Protein AF-A0A7C0XAM0-F1 (afdb_monomer_lite)

Radius of gyration: 18.72 Å; chains: 1; bounding box: 62×34×53 Å

InterPro domains:
  IPR004300 Glycoside hydrolase family 57, N-terminal domain [PF03065] (8-116)
  IPR011330 Glycoside hydrolase/deacetylase, beta/alpha-barrel [SSF88713] (5-175)
  IPR027291 Glycoside hydrolase 38, N-terminal domain superfamily [G3DSA:3.20.110.10] (3-188)
  IPR052046 Glycosyl hydrolase family 57 [PTHR36306] (4-93)

pLDDT: mean 94.06, std 6.54, range [61.78, 98.88]

Sequence (192 aa):
MSRTKVLFLWHMHQPLYRVPGFRRGERMKRFRLPWVFLHSIREYYDMLRIVEEVPGVRVCFNVVPALLEQIQDYTGGEDIRDDFLEVIEKDPDSLTDRDRSFMLRNFFALNYETQIKPYLRFRELYERRGKPFDLDSKVNRFSARDFLDLQVLFLLANFSEVEKERDDFISGLVAKGRDFSVEEKSQLLRKA

Secondary structure (DSSP, 8-state):
-PPPP--EEEEE-----EEEEEETTEEEEEESS-HHHHHHTTHHHHHHHHHHTSTT--EEEEE-HHHHHHHHHHHTT-SEEEHHHHHHHS-GGG--HHHHHHHHHHTT-S-IIIIITTSHHHHHHHHHH-SSSSHHHHGGGS-HHHHHHHHHHHHHHTS-HHHHHH-HHHHHHHHH-S---HHHHHHHHHH-

Organism: NCBI:txid2052148

Structure (mmCIF, N/CA/C/O backbone):
data_AF-A0A7C0XAM0-F1
#
_entry.id   AF-A0A7C0XAM0-F1
#
loop_
_atom_site.group_PDB
_atom_site.id
_atom_site.type_symbol
_atom_site.label_atom_id
_atom_site.label_alt_id
_atom_site.label_comp_id
_atom_site.label_asym_id
_atom_site.label_entity_id
_atom_site.label_seq_id
_atom_site.pdbx_PDB_ins_code
_atom_site.Cartn_x
_atom_site.Cartn_y
_atom_site.Cartn_z
_atom_site.occupancy
_atom_site.B_iso_or_equiv
_atom_site.auth_seq_id
_atom_site.auth_comp_id
_atom_site.auth_asym_id
_atom_site.auth_atom_id
_atom_site.pdbx_PDB_model_num
ATOM 1 N N . MET A 1 1 ? -35.114 -1.627 33.583 1.00 63.31 1 MET A N 1
ATOM 2 C CA . MET A 1 1 ? -34.119 -2.562 33.008 1.00 63.31 1 MET A CA 1
ATOM 3 C C . MET A 1 1 ? -32.727 -2.011 33.277 1.00 63.31 1 MET A C 1
ATOM 5 O O . MET A 1 1 ? -32.509 -0.837 32.992 1.00 63.31 1 MET A O 1
ATOM 9 N N . SER A 1 2 ? -31.813 -2.793 33.859 1.00 80.69 2 SER A N 1
ATOM 10 C CA . SER A 1 2 ? -30.404 -2.388 33.956 1.00 80.69 2 SER A CA 1
ATOM 11 C C . SER A 1 2 ? -29.767 -2.459 32.565 1.00 80.69 2 SER A C 1
ATOM 13 O O . SER A 1 2 ? -30.050 -3.368 31.789 1.00 80.69 2 SER A O 1
ATOM 15 N N . ARG A 1 3 ? -28.953 -1.460 32.215 1.00 86.44 3 ARG A N 1
ATOM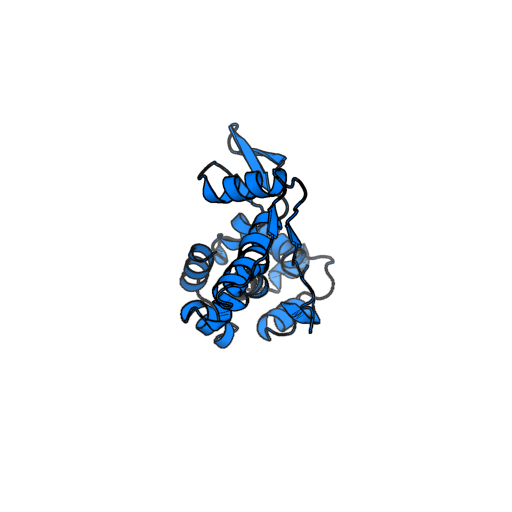 16 C CA . ARG A 1 3 ? -28.221 -1.444 30.943 1.00 86.44 3 ARG A CA 1
ATOM 17 C C . ARG A 1 3 ? -26.879 -2.151 31.123 1.00 86.44 3 ARG A C 1
ATOM 19 O O . ARG A 1 3 ? -26.137 -1.811 32.044 1.00 86.44 3 ARG A O 1
ATOM 26 N N . THR A 1 4 ? -26.555 -3.081 30.229 1.00 91.94 4 THR A N 1
ATOM 27 C CA . THR A 1 4 ? -25.215 -3.675 30.134 1.00 91.94 4 THR A CA 1
ATOM 28 C C . THR A 1 4 ? -24.224 -2.612 29.672 1.00 91.94 4 THR A C 1
ATOM 30 O O . THR A 1 4 ? -24.468 -1.914 28.688 1.00 91.94 4 THR A O 1
ATOM 33 N N . LYS A 1 5 ? -23.106 -2.471 30.387 1.00 91.75 5 LYS A N 1
ATOM 34 C CA . LYS A 1 5 ? -21.999 -1.605 29.972 1.00 91.75 5 LYS A CA 1
ATOM 35 C C . LYS A 1 5 ? -21.051 -2.417 29.094 1.00 91.75 5 LYS A C 1
ATOM 37 O O . LYS A 1 5 ? -20.594 -3.473 29.517 1.00 91.75 5 LYS A O 1
ATOM 42 N N . VAL A 1 6 ? -20.766 -1.912 27.900 1.00 92.50 6 VAL A N 1
ATOM 43 C CA . VAL A 1 6 ? -19.830 -2.514 26.941 1.00 92.50 6 VAL A CA 1
ATOM 44 C C . VAL A 1 6 ? -18.697 -1.521 26.699 1.00 92.50 6 VAL A C 1
ATOM 46 O O . VAL A 1 6 ? -18.950 -0.321 26.587 1.00 92.50 6 VAL A O 1
ATOM 49 N N . LEU A 1 7 ? -17.463 -2.017 26.638 1.00 93.19 7 LEU A N 1
ATOM 50 C CA . LEU A 1 7 ? -16.281 -1.260 26.236 1.00 93.19 7 LEU A CA 1
ATOM 51 C C . LEU A 1 7 ? -15.591 -2.022 25.107 1.00 93.19 7 LEU A C 1
ATOM 53 O O . LEU A 1 7 ? -15.214 -3.178 25.290 1.00 93.19 7 LEU A O 1
ATOM 57 N N . PHE A 1 8 ? -15.391 -1.358 23.974 1.00 94.06 8 PHE A N 1
ATOM 58 C CA . PHE A 1 8 ? -14.489 -1.848 22.939 1.00 94.06 8 PHE A CA 1
ATOM 59 C C . PHE A 1 8 ? -13.079 -1.352 23.251 1.00 94.06 8 PHE A C 1
ATOM 61 O O . PHE A 1 8 ? -12.857 -0.146 23.383 1.00 94.06 8 PHE A O 1
ATOM 68 N N . LEU A 1 9 ? -12.144 -2.290 23.398 1.00 95.69 9 LEU A N 1
ATOM 69 C CA . LEU A 1 9 ? -10.721 -2.006 23.527 1.00 95.69 9 LEU A CA 1
ATOM 70 C C . LEU A 1 9 ? -10.015 -2.521 22.281 1.00 95.69 9 LEU A C 1
ATOM 72 O O . LEU A 1 9 ? -10.045 -3.714 21.980 1.00 95.69 9 LEU A O 1
ATOM 76 N N . TRP A 1 10 ? -9.360 -1.610 21.581 1.00 95.44 10 TRP A N 1
ATOM 77 C CA . TRP A 1 10 ? -8.597 -1.892 20.383 1.00 95.44 10 TRP A CA 1
ATOM 78 C C . TRP A 1 10 ? -7.111 -1.791 20.683 1.00 95.44 10 TRP A C 1
ATOM 80 O O . TRP A 1 10 ? -6.575 -0.714 20.937 1.00 95.44 10 TRP A O 1
ATOM 90 N N . HIS A 1 11 ? -6.454 -2.947 20.696 1.00 95.81 11 HIS A N 1
ATOM 91 C CA . HIS A 1 11 ? -5.022 -3.055 20.920 1.00 95.81 11 HIS A CA 1
ATOM 92 C C . HIS A 1 11 ? -4.286 -3.018 19.577 1.00 95.81 11 HIS A C 1
ATOM 94 O O . HIS A 1 11 ? -4.329 -3.982 18.814 1.00 95.81 11 HIS A O 1
ATOM 100 N N . MET A 1 12 ? -3.624 -1.899 19.291 1.00 96.19 12 MET A N 1
ATOM 101 C CA . MET A 1 12 ? -2.865 -1.673 18.063 1.00 96.19 12 MET A CA 1
ATOM 102 C C . MET A 1 12 ? -1.380 -1.931 18.313 1.00 96.19 12 MET A C 1
ATOM 104 O O . MET A 1 12 ? -0.743 -1.261 19.133 1.00 96.19 12 MET A O 1
ATOM 108 N N . HIS A 1 13 ? -0.830 -2.912 17.600 1.00 95.31 13 HIS A N 1
ATOM 109 C CA . HIS A 1 13 ? 0.550 -3.353 17.751 1.00 95.31 13 HIS A CA 1
ATOM 110 C C . HIS A 1 13 ? 1.162 -3.716 16.397 1.00 95.31 13 HIS A C 1
ATOM 112 O O . HIS A 1 13 ? 0.564 -4.457 15.618 1.00 95.31 13 HIS A O 1
ATOM 118 N N . GLN A 1 14 ? 2.408 -3.289 16.194 1.00 95.56 14 GLN A N 1
ATOM 119 C CA . GLN A 1 14 ? 3.325 -3.855 15.211 1.00 95.56 14 GLN A CA 1
ATOM 120 C C . GLN A 1 14 ? 4.660 -4.173 15.893 1.00 95.56 14 GLN A C 1
ATOM 122 O O . GLN A 1 14 ? 5.098 -3.397 16.749 1.00 95.56 14 GLN A O 1
ATOM 127 N N . PRO A 1 15 ? 5.334 -5.275 15.516 1.00 94.44 15 PRO A N 1
ATOM 128 C CA . PRO A 1 15 ? 6.736 -5.487 15.855 1.00 94.44 15 PRO A CA 1
ATOM 129 C C . PRO A 1 15 ? 7.627 -4.316 15.412 1.00 94.44 15 PRO A C 1
ATOM 131 O O . PRO A 1 15 ? 7.262 -3.518 14.546 1.00 94.44 15 PRO A O 1
ATOM 134 N N . LEU A 1 16 ? 8.834 -4.241 15.973 1.00 92.62 16 LEU A N 1
ATOM 135 C CA . LEU A 1 16 ? 9.852 -3.304 15.505 1.00 92.62 16 LEU A CA 1
ATOM 136 C C . LEU A 1 16 ? 10.434 -3.799 14.168 1.00 92.62 16 LEU A C 1
ATOM 138 O O . LEU A 1 16 ? 11.262 -4.708 14.145 1.00 92.62 16 LEU A O 1
ATOM 142 N N . TYR A 1 17 ? 9.998 -3.202 13.061 1.00 92.38 17 TYR A N 1
ATOM 143 C CA . TYR A 1 17 ? 10.500 -3.466 11.707 1.00 92.38 17 TYR A CA 1
ATOM 144 C C . TYR A 1 17 ? 11.634 -2.529 11.292 1.00 92.38 17 TYR A C 1
ATOM 146 O O . TYR A 1 17 ? 12.401 -2.860 10.382 1.00 92.38 17 TYR A O 1
ATOM 154 N N . ARG A 1 18 ? 11.762 -1.379 11.964 1.00 89.62 18 ARG A N 1
ATOM 155 C CA . ARG A 1 18 ? 12.884 -0.453 11.801 1.00 89.62 18 ARG A CA 1
ATOM 156 C C . ARG A 1 18 ? 14.201 -1.135 12.171 1.00 89.62 18 ARG A C 1
ATOM 158 O O . ARG A 1 18 ? 14.423 -1.496 13.326 1.00 89.62 18 ARG A O 1
ATOM 165 N N . VAL A 1 19 ? 15.115 -1.217 11.209 1.00 90.00 19 VAL A N 1
ATOM 166 C CA . VAL A 1 19 ? 16.495 -1.675 11.409 1.00 90.00 19 VAL A CA 1
ATOM 167 C C . VAL A 1 19 ? 17.501 -0.582 11.033 1.00 90.00 19 VAL A C 1
ATOM 169 O O . VAL A 1 19 ? 17.185 0.297 10.225 1.00 90.00 19 VAL A O 1
ATOM 172 N N . PRO A 1 20 ? 18.733 -0.618 11.576 1.00 84.88 20 PRO A N 1
ATOM 173 C CA . PRO A 1 20 ? 19.804 0.253 11.107 1.00 84.88 20 PRO A CA 1
ATOM 174 C C . PRO A 1 20 ? 20.094 0.026 9.616 1.00 84.88 20 PRO A C 1
ATOM 176 O O . PRO A 1 20 ? 20.195 -1.114 9.154 1.00 84.88 20 PRO A O 1
ATOM 179 N N . GLY A 1 21 ? 20.260 1.112 8.868 1.00 80.50 21 GLY A N 1
ATOM 180 C CA . GLY A 1 21 ? 20.618 1.117 7.454 1.00 80.50 21 GLY A CA 1
ATOM 181 C C . GLY A 1 21 ? 21.707 2.141 7.141 1.00 80.50 21 GLY A C 1
ATOM 182 O O . GLY A 1 21 ? 22.073 2.960 7.985 1.00 80.50 21 GLY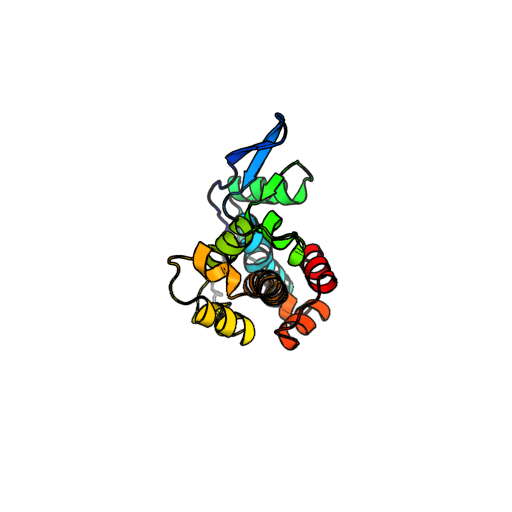 A O 1
ATOM 183 N N . PHE A 1 22 ? 22.223 2.084 5.911 1.00 77.25 22 PHE A N 1
ATOM 184 C CA . PHE A 1 22 ? 23.245 3.003 5.414 1.00 77.25 22 PHE A CA 1
ATOM 185 C C . PHE A 1 22 ? 22.967 3.397 3.956 1.00 77.25 22 PHE A C 1
ATOM 187 O O . PHE A 1 22 ? 22.635 2.536 3.136 1.00 77.25 22 PHE A O 1
ATOM 194 N N . ARG A 1 23 ? 23.165 4.672 3.600 1.00 70.50 23 ARG A N 1
ATOM 195 C CA . ARG A 1 23 ? 23.223 5.158 2.203 1.00 70.50 23 ARG A CA 1
ATOM 196 C C . ARG A 1 23 ? 24.348 6.174 2.104 1.00 70.50 23 ARG A C 1
ATOM 198 O O . ARG A 1 23 ? 24.429 7.068 2.930 1.00 70.50 23 ARG A O 1
ATOM 205 N N . ARG A 1 24 ? 25.212 6.035 1.093 1.00 77.00 24 ARG A N 1
ATOM 206 C CA . ARG A 1 24 ? 26.346 6.954 0.855 1.00 77.00 24 ARG A CA 1
ATOM 207 C C . ARG A 1 24 ? 27.229 7.195 2.100 1.00 77.00 24 ARG A C 1
ATOM 209 O O . ARG A 1 24 ? 27.855 8.236 2.213 1.00 77.00 24 ARG A O 1
ATOM 216 N N . GLY A 1 25 ? 27.305 6.214 3.004 1.00 76.50 25 GLY A N 1
ATOM 217 C CA . GLY A 1 25 ? 28.092 6.292 4.240 1.00 76.50 25 GLY A CA 1
ATOM 218 C C . GLY A 1 25 ? 27.352 6.858 5.457 1.00 76.50 25 GLY A C 1
ATOM 219 O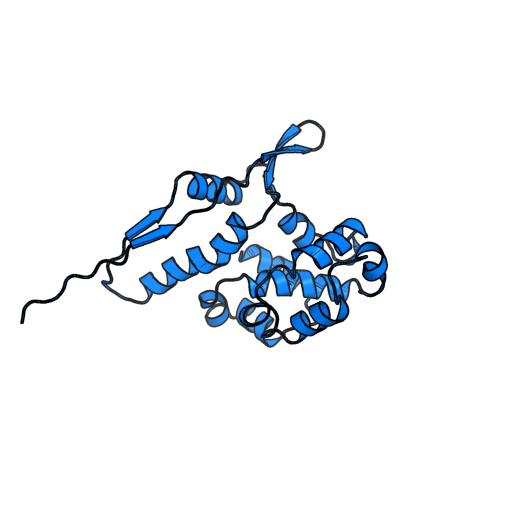 O . GLY A 1 25 ? 27.872 6.760 6.564 1.00 76.50 25 GLY A O 1
ATOM 220 N N . GLU A 1 26 ? 26.132 7.371 5.296 1.00 76.50 26 GLU A N 1
ATOM 221 C CA . GLU A 1 26 ? 25.340 7.950 6.385 1.00 76.50 26 GLU A CA 1
ATOM 222 C C . GLU A 1 26 ? 24.395 6.913 6.998 1.00 76.50 26 GLU A C 1
ATOM 224 O O . GLU A 1 26 ? 23.797 6.095 6.288 1.00 76.50 26 GLU A O 1
ATOM 229 N N . ARG A 1 27 ? 24.288 6.927 8.334 1.00 80.75 27 ARG A N 1
ATOM 230 C CA . ARG A 1 27 ? 23.369 6.065 9.087 1.00 80.75 27 ARG A CA 1
ATOM 231 C C . ARG A 1 27 ? 21.948 6.567 8.901 1.00 80.75 27 ARG A C 1
ATOM 233 O O . ARG A 1 27 ? 21.679 7.746 9.073 1.00 80.75 27 ARG A O 1
ATOM 240 N N . MET A 1 28 ? 21.048 5.637 8.635 1.00 84.31 28 MET A N 1
ATOM 241 C CA . MET A 1 28 ? 19.631 5.908 8.428 1.00 84.31 28 MET A CA 1
ATOM 242 C C . MET A 1 28 ? 18.776 4.787 9.004 1.00 84.31 28 MET A C 1
ATOM 244 O O . MET A 1 28 ? 19.278 3.709 9.342 1.00 84.31 28 MET A O 1
ATOM 248 N N . LYS A 1 29 ? 17.472 5.034 9.097 1.00 87.19 29 LYS A N 1
ATOM 249 C CA . LYS A 1 29 ? 16.481 4.027 9.477 1.00 87.19 29 LYS A CA 1
ATOM 250 C C . LYS A 1 29 ? 15.971 3.332 8.215 1.00 87.19 29 LYS A C 1
ATOM 252 O O . LYS A 1 29 ? 15.670 3.982 7.217 1.00 87.19 29 LYS A O 1
ATOM 257 N N . ARG A 1 30 ? 15.886 2.000 8.243 1.00 90.31 30 ARG A N 1
ATOM 258 C CA . ARG A 1 30 ? 15.377 1.206 7.120 1.00 90.31 30 ARG A CA 1
ATOM 259 C C . ARG A 1 30 ? 14.281 0.252 7.570 1.00 90.31 30 ARG A C 1
ATOM 261 O O . ARG A 1 30 ? 14.484 -0.526 8.498 1.00 90.31 30 ARG A O 1
ATOM 268 N N . PHE A 1 31 ? 13.167 0.264 6.859 1.00 92.75 31 PHE A N 1
ATOM 269 C CA . PHE A 1 31 ? 12.080 -0.694 6.956 1.00 92.75 31 PHE A CA 1
ATOM 270 C C . PHE A 1 31 ? 12.220 -1.705 5.821 1.00 92.75 31 PHE A C 1
ATOM 272 O O . PHE A 1 31 ? 12.256 -1.363 4.640 1.00 92.75 31 PHE A O 1
ATOM 279 N N . ARG A 1 32 ? 12.361 -2.980 6.191 1.00 88.94 32 ARG A N 1
ATOM 280 C CA . ARG A 1 32 ? 12.409 -4.090 5.221 1.00 88.94 32 ARG A CA 1
ATOM 281 C C . ARG A 1 32 ? 11.029 -4.658 4.908 1.00 88.94 32 ARG A C 1
ATOM 283 O O . ARG A 1 32 ? 10.883 -5.420 3.958 1.00 88.94 32 ARG A O 1
ATOM 290 N N . LEU A 1 33 ? 10.057 -4.343 5.756 1.00 92.94 33 LEU A N 1
ATOM 291 C CA . LEU A 1 33 ? 8.679 -4.782 5.660 1.00 92.94 33 LEU A CA 1
ATOM 292 C C . LEU A 1 33 ? 7.779 -3.558 5.841 1.00 92.94 33 LEU A C 1
ATOM 294 O O . LEU A 1 33 ? 8.046 -2.770 6.751 1.00 92.94 33 LEU A O 1
ATOM 298 N N . PRO A 1 34 ? 6.711 -3.425 5.043 1.00 94.19 34 PRO A N 1
ATOM 299 C CA . PRO A 1 34 ? 5.942 -2.193 4.950 1.00 94.19 34 PRO A CA 1
ATOM 300 C C . PRO A 1 34 ? 4.777 -2.178 5.938 1.00 94.19 34 PRO A C 1
ATOM 302 O O . PRO A 1 34 ? 3.844 -1.404 5.785 1.00 94.19 34 PRO A O 1
ATOM 305 N N . TRP A 1 35 ? 4.753 -3.091 6.912 1.00 95.44 35 TRP A N 1
ATOM 306 C CA . TRP A 1 35 ? 3.542 -3.386 7.676 1.00 95.44 35 TRP A CA 1
ATOM 307 C C . TRP A 1 35 ? 3.084 -2.210 8.530 1.00 95.44 35 TRP A C 1
ATOM 309 O O . TRP A 1 35 ? 1.886 -1.988 8.646 1.00 95.44 35 TRP A O 1
ATOM 319 N N . VAL A 1 36 ? 4.013 -1.416 9.069 1.00 95.31 36 VAL A N 1
ATOM 320 C CA . VAL A 1 36 ? 3.643 -0.176 9.765 1.00 95.31 36 VAL A CA 1
ATOM 321 C C . VAL A 1 36 ? 2.948 0.777 8.799 1.00 95.31 36 VAL A C 1
ATOM 323 O O . VAL A 1 36 ? 1.853 1.226 9.113 1.00 95.31 36 VAL A O 1
ATOM 326 N N . PHE A 1 37 ? 3.527 1.030 7.623 1.00 95.44 37 PHE A N 1
ATOM 327 C CA . PHE A 1 37 ? 2.907 1.859 6.592 1.00 95.44 37 PHE A CA 1
ATOM 328 C C . PHE A 1 37 ? 1.535 1.313 6.155 1.00 95.44 37 PHE A C 1
ATOM 330 O O . PHE A 1 37 ? 0.530 1.995 6.330 1.00 95.44 37 PHE A O 1
ATOM 337 N N . LEU A 1 38 ? 1.459 0.065 5.678 1.00 95.94 38 LEU A N 1
ATOM 338 C CA . LEU A 1 38 ? 0.224 -0.505 5.121 1.00 95.94 38 LEU A CA 1
ATOM 339 C C . LEU A 1 38 ? -0.917 -0.563 6.139 1.00 95.94 38 LEU A C 1
ATOM 341 O O . LEU A 1 38 ? -2.043 -0.210 5.808 1.00 95.94 38 LEU A O 1
ATOM 345 N N . HIS A 1 39 ? -0.638 -0.959 7.383 1.00 95.94 39 HIS A N 1
ATOM 346 C CA . HIS A 1 39 ? -1.675 -0.980 8.415 1.00 95.94 39 HIS A CA 1
ATOM 347 C C . HIS A 1 39 ? -2.080 0.424 8.878 1.00 95.94 39 HIS A C 1
ATOM 349 O O . HIS A 1 39 ? -3.212 0.620 9.322 1.00 95.94 39 HIS A O 1
ATOM 355 N N . SER A 1 40 ? -1.186 1.412 8.756 1.00 95.75 40 SER A N 1
ATOM 356 C CA . SER A 1 40 ? -1.497 2.802 9.106 1.00 95.75 40 SER A CA 1
ATOM 357 C C . SER A 1 40 ? -2.423 3.461 8.098 1.00 95.75 40 SER A C 1
ATOM 359 O O . SER A 1 40 ? -3.297 4.202 8.522 1.00 95.75 40 SER A O 1
ATOM 361 N N . ILE A 1 41 ? -2.293 3.148 6.806 1.00 95.50 41 ILE A N 1
ATOM 362 C CA . ILE A 1 41 ? -3.158 3.690 5.740 1.00 95.50 41 ILE A CA 1
ATOM 363 C C . ILE A 1 41 ? -4.454 2.891 5.539 1.00 95.50 41 ILE A C 1
ATOM 365 O O . ILE A 1 41 ? -5.236 3.181 4.631 1.00 95.50 41 ILE A O 1
ATOM 369 N N . ARG A 1 42 ? -4.667 1.857 6.361 1.00 95.12 42 ARG A N 1
ATOM 370 C CA . ARG A 1 42 ? -5.826 0.967 6.298 1.00 95.12 42 ARG A CA 1
ATOM 371 C C . ARG A 1 42 ? -6.453 0.755 7.656 1.00 95.12 42 ARG A C 1
ATOM 373 O O . ARG A 1 42 ? -7.237 1.590 8.071 1.00 95.12 42 ARG A O 1
ATOM 380 N N . GLU A 1 43 ? -6.140 -0.332 8.361 1.00 94.12 43 GLU A N 1
ATOM 381 C CA . GLU A 1 43 ? -6.943 -0.754 9.507 1.00 94.12 43 GLU A CA 1
ATOM 382 C C . GLU A 1 43 ? -6.869 0.252 10.657 1.00 94.12 43 GLU A C 1
ATOM 384 O O . GLU A 1 43 ? -7.892 0.560 11.264 1.00 94.12 43 GLU A O 1
ATOM 389 N N . TYR A 1 44 ? -5.690 0.811 10.944 1.00 95.25 44 TYR A N 1
ATOM 390 C CA . TYR A 1 44 ? -5.574 1.824 11.995 1.00 95.25 44 TYR A CA 1
ATOM 391 C C . TYR A 1 44 ? -6.320 3.108 11.634 1.00 95.25 44 TYR A C 1
ATOM 393 O O . TYR A 1 44 ? -6.943 3.707 12.510 1.00 95.25 44 TYR A O 1
ATOM 401 N N . TYR A 1 45 ? -6.308 3.487 10.356 1.00 94.56 45 TYR A N 1
ATOM 402 C CA . TYR A 1 45 ? -7.058 4.631 9.853 1.00 94.56 45 TYR A CA 1
ATOM 403 C C . TYR A 1 45 ? -8.571 4.382 9.901 1.00 94.56 45 TYR A C 1
ATOM 405 O O . TYR A 1 45 ? -9.304 5.139 10.535 1.00 94.56 45 TYR A O 1
ATOM 413 N N . ASP A 1 46 ? -9.035 3.278 9.314 1.00 95.12 46 ASP A N 1
ATOM 414 C CA . ASP A 1 46 ? -10.446 2.888 9.230 1.00 95.12 46 ASP A CA 1
ATOM 415 C C . ASP A 1 46 ? -11.096 2.834 10.613 1.00 95.12 46 ASP A C 1
ATOM 417 O O . ASP A 1 46 ? -12.196 3.347 10.809 1.00 95.12 46 ASP A O 1
ATOM 421 N N . MET A 1 47 ? -10.401 2.276 11.608 1.00 94.44 47 MET A N 1
ATOM 422 C CA . MET A 1 47 ? -10.912 2.205 12.979 1.00 94.44 47 MET A CA 1
ATOM 423 C C . MET A 1 47 ? -11.194 3.590 13.574 1.00 94.44 47 MET A C 1
ATOM 425 O O . MET A 1 47 ? -12.175 3.749 14.300 1.00 94.44 47 MET A O 1
ATOM 429 N N . LEU A 1 48 ? -10.370 4.596 13.269 1.00 92.62 48 LEU A N 1
ATOM 430 C CA . LEU A 1 48 ? -10.601 5.974 13.711 1.00 92.62 48 LEU A CA 1
ATOM 431 C C . LEU A 1 48 ? -11.799 6.587 12.979 1.00 92.62 48 LEU A C 1
ATOM 433 O O . LEU A 1 48 ? -12.683 7.147 13.626 1.00 92.62 48 LEU A O 1
ATOM 437 N N . ARG A 1 49 ? -11.875 6.408 11.655 1.00 92.69 49 ARG A N 1
ATOM 438 C CA . ARG A 1 49 ? -12.961 6.957 10.829 1.00 92.69 49 ARG A CA 1
ATOM 439 C C . ARG A 1 49 ? -14.328 6.388 11.206 1.00 92.69 49 ARG A C 1
ATOM 441 O O . ARG A 1 49 ? -15.279 7.146 11.360 1.00 92.69 49 ARG A O 1
ATOM 448 N N . ILE A 1 50 ? -14.408 5.081 11.455 1.00 91.56 50 ILE A N 1
ATOM 449 C CA . ILE A 1 50 ? -15.647 4.409 11.879 1.00 91.56 50 ILE A CA 1
ATOM 450 C C . ILE A 1 50 ? -16.149 4.963 13.220 1.00 91.56 50 ILE A C 1
ATOM 452 O O . ILE A 1 50 ? -17.352 5.105 13.425 1.00 91.56 50 ILE A O 1
ATOM 456 N N . VAL A 1 51 ? -15.252 5.293 14.155 1.00 93.81 51 VAL A N 1
ATOM 457 C CA . VAL A 1 51 ? -15.649 5.874 15.450 1.00 93.81 51 VAL A CA 1
ATOM 458 C C . VAL A 1 51 ? -16.263 7.260 15.277 1.00 93.81 51 VAL A C 1
ATOM 460 O O . VAL A 1 51 ? -17.238 7.576 15.959 1.00 93.81 51 VAL A O 1
ATOM 463 N N . GLU A 1 52 ? -15.734 8.071 14.361 1.00 92.56 52 GLU A N 1
ATOM 464 C CA . GLU A 1 52 ? -16.262 9.411 14.072 1.00 92.5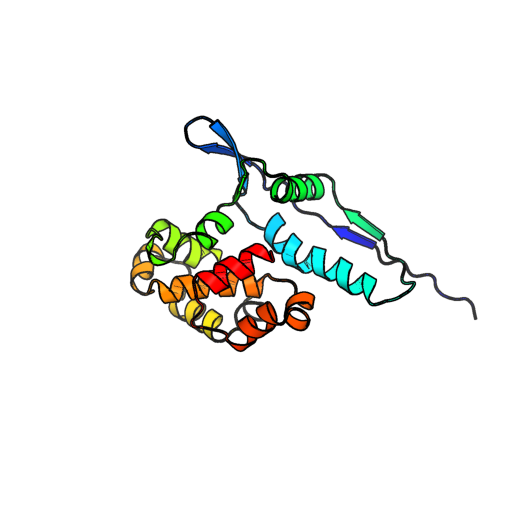6 52 GLU A CA 1
ATOM 465 C C . GLU A 1 52 ? -17.694 9.375 13.511 1.00 92.56 52 GLU A C 1
ATOM 467 O O . GLU A 1 52 ? -18.455 10.325 13.693 1.00 92.56 52 GLU A O 1
ATOM 472 N N . GLU A 1 53 ? -18.100 8.263 12.898 1.00 91.25 53 GLU A N 1
ATOM 473 C CA . GLU A 1 53 ? -19.441 8.066 12.332 1.00 91.25 53 GLU A CA 1
ATOM 474 C C . GLU A 1 53 ? -20.507 7.682 13.357 1.00 91.25 53 GLU A C 1
ATOM 476 O O . GLU A 1 53 ? -21.698 7.685 13.037 1.00 91.25 53 GLU A O 1
ATOM 481 N N . VAL A 1 54 ? -20.110 7.348 14.588 1.00 92.00 54 VAL A N 1
ATOM 482 C CA . VAL A 1 54 ? -21.033 6.891 15.632 1.00 92.00 54 VAL A CA 1
ATOM 483 C C . VAL A 1 54 ? -21.017 7.870 16.811 1.00 92.00 54 VAL A C 1
ATOM 485 O O . VAL A 1 54 ? -20.322 7.647 17.808 1.00 92.00 54 VAL A O 1
ATOM 488 N N . PRO A 1 55 ? -21.810 8.960 16.755 1.00 92.62 55 PRO A N 1
ATOM 489 C CA . PRO A 1 55 ? -21.842 9.968 17.804 1.00 92.62 55 PRO A CA 1
ATOM 490 C C . PRO A 1 55 ? -22.087 9.378 19.197 1.00 92.62 55 PRO A C 1
ATOM 492 O O . PRO A 1 55 ? -23.050 8.649 19.437 1.00 92.62 55 PRO A O 1
ATOM 495 N N . GLY A 1 56 ? -21.217 9.728 20.144 1.00 90.38 56 GLY A N 1
ATOM 496 C CA . GLY A 1 56 ? -21.341 9.318 21.545 1.00 90.38 56 GLY A CA 1
ATOM 497 C C . GLY A 1 56 ? -20.862 7.897 21.857 1.00 90.38 56 GLY A C 1
ATOM 498 O O . GLY A 1 56 ? -20.938 7.490 23.025 1.00 90.38 56 GLY A O 1
ATOM 499 N N . VAL A 1 57 ? -20.342 7.148 20.874 1.00 93.19 57 VAL A N 1
ATOM 500 C CA . VAL A 1 57 ? -19.649 5.883 21.146 1.00 93.19 57 VAL A CA 1
ATOM 501 C C . VAL A 1 57 ? -18.402 6.140 21.995 1.00 93.19 57 VAL A C 1
ATOM 503 O O . VAL A 1 57 ? -17.722 7.156 21.860 1.00 93.19 57 VAL A O 1
ATOM 506 N N . ARG A 1 58 ? -18.103 5.216 22.911 1.00 93.00 58 ARG A N 1
ATOM 507 C CA . ARG A 1 58 ? -16.888 5.252 23.730 1.00 93.00 58 ARG A CA 1
ATOM 508 C C . ARG A 1 58 ? -16.075 3.996 23.477 1.00 93.00 58 ARG A C 1
ATOM 510 O O . ARG A 1 58 ? -16.542 2.892 23.754 1.00 93.00 58 ARG A O 1
ATOM 517 N N . VAL A 1 59 ? -14.862 4.188 22.980 1.00 95.50 59 VAL A N 1
ATOM 518 C CA . VAL A 1 59 ? -13.886 3.127 22.722 1.00 95.50 59 VAL A CA 1
ATOM 519 C C . VAL A 1 59 ? -12.547 3.496 23.355 1.00 95.50 59 VAL A C 1
ATOM 521 O O . VAL A 1 59 ? -12.291 4.665 23.646 1.00 95.50 59 VAL A O 1
ATOM 524 N N . CYS A 1 60 ? -11.697 2.502 23.587 1.00 96.62 60 CYS A N 1
ATOM 525 C CA . CYS A 1 60 ? -10.329 2.701 24.047 1.00 96.62 60 CYS A CA 1
ATOM 526 C C . CYS A 1 60 ? -9.359 2.194 22.980 1.00 96.62 60 CYS A C 1
ATOM 528 O O . CYS A 1 60 ? -9.382 1.014 22.636 1.00 96.62 60 CYS A O 1
ATOM 530 N N . PHE A 1 61 ? -8.494 3.078 22.490 1.00 96.50 61 PHE A N 1
ATOM 531 C CA . PHE A 1 61 ? -7.359 2.705 21.658 1.00 96.50 61 PHE A CA 1
ATOM 532 C C . PHE A 1 61 ? -6.125 2.565 22.542 1.00 96.50 61 PHE A C 1
ATOM 534 O O . PHE A 1 61 ? -5.681 3.530 23.162 1.00 96.50 61 PHE A O 1
ATOM 541 N N . ASN A 1 62 ? -5.560 1.365 22.586 1.00 96.25 62 ASN A N 1
ATOM 542 C CA . ASN A 1 62 ? -4.248 1.134 23.162 1.00 96.25 62 ASN A CA 1
ATOM 543 C C . ASN A 1 62 ? -3.234 1.009 22.024 1.00 96.25 62 ASN A C 1
ATOM 545 O O . ASN A 1 62 ? -3.167 -0.038 21.378 1.00 96.25 62 ASN A O 1
ATOM 549 N N . VAL A 1 63 ? -2.412 2.037 21.827 1.00 96.94 63 VAL A N 1
ATOM 550 C CA . VAL A 1 63 ? -1.334 2.042 20.830 1.00 96.94 63 VAL A CA 1
ATOM 551 C C . VAL A 1 63 ? -0.016 1.706 21.520 1.00 96.94 63 VAL A C 1
ATOM 553 O O . VAL A 1 63 ? 0.398 2.392 22.453 1.00 96.94 63 VAL A O 1
ATOM 556 N N . VAL A 1 64 ? 0.643 0.631 21.090 1.00 96.75 64 VAL A N 1
ATOM 557 C CA . VAL A 1 64 ? 1.932 0.224 21.667 1.00 96.75 64 VAL A CA 1
ATOM 558 C C . VAL A 1 64 ? 3.026 1.241 21.293 1.00 96.75 64 VAL A C 1
ATOM 560 O O . VAL A 1 64 ? 3.089 1.632 20.128 1.00 96.75 64 VAL A O 1
ATOM 563 N N . PRO A 1 65 ? 3.931 1.639 22.216 1.00 96.12 65 PRO A N 1
ATOM 564 C CA . PRO A 1 65 ? 4.949 2.661 21.941 1.00 96.12 65 PRO A CA 1
ATOM 565 C C . PRO A 1 65 ? 5.803 2.392 20.697 1.00 96.12 65 PRO A C 1
ATOM 567 O O . PRO A 1 65 ? 6.010 3.289 19.890 1.00 96.12 65 PRO A O 1
ATOM 570 N N . ALA A 1 66 ? 6.217 1.138 20.481 1.00 94.81 66 ALA A N 1
ATOM 571 C CA . ALA A 1 66 ? 6.995 0.757 19.302 1.00 94.81 66 ALA A CA 1
ATOM 572 C C . ALA A 1 66 ? 6.241 0.972 17.976 1.00 94.81 66 ALA A C 1
ATOM 574 O O . ALA A 1 66 ? 6.868 1.245 16.956 1.00 94.81 66 ALA A O 1
ATOM 575 N N . LEU A 1 67 ? 4.909 0.854 17.963 1.00 95.94 67 LEU A N 1
ATOM 576 C CA . LEU A 1 67 ? 4.105 1.207 16.792 1.00 95.94 67 LEU A CA 1
ATOM 577 C C . LEU A 1 67 ? 4.084 2.727 16.607 1.00 95.94 67 LEU A C 1
ATOM 579 O O . LEU A 1 67 ? 4.356 3.202 15.509 1.00 95.94 67 LEU A O 1
ATOM 583 N N . LEU A 1 68 ? 3.816 3.479 17.678 1.00 94.12 68 LEU A N 1
ATOM 584 C CA . LEU A 1 68 ? 3.744 4.940 17.622 1.00 94.12 68 LEU A CA 1
ATOM 585 C C . LEU A 1 68 ? 5.052 5.563 17.114 1.00 94.12 68 LEU A C 1
ATOM 587 O O . LEU A 1 68 ? 5.008 6.401 16.221 1.00 94.12 68 LEU A O 1
ATOM 591 N N . GLU A 1 69 ? 6.204 5.113 17.617 1.00 93.00 69 GLU A N 1
ATOM 592 C CA . GLU A 1 69 ? 7.514 5.580 17.143 1.00 93.00 69 GLU A CA 1
ATOM 593 C C . GLU A 1 69 ? 7.730 5.305 15.651 1.00 93.00 69 GLU A C 1
ATOM 595 O O . GLU A 1 69 ? 8.277 6.141 14.941 1.00 93.00 69 GLU A O 1
ATOM 600 N N . GLN A 1 70 ? 7.309 4.135 15.161 1.00 93.50 70 GLN A N 1
ATOM 601 C CA . GLN A 1 70 ? 7.482 3.785 13.752 1.00 93.50 70 GLN A CA 1
ATOM 602 C C . GLN A 1 70 ? 6.514 4.550 12.846 1.00 93.50 70 GLN A C 1
ATOM 604 O O . GLN A 1 70 ? 6.881 4.872 11.726 1.00 93.50 70 GLN A O 1
ATOM 609 N N . ILE A 1 71 ? 5.304 4.883 13.306 1.00 93.31 71 ILE A N 1
ATOM 610 C CA . ILE A 1 71 ? 4.413 5.802 12.577 1.00 93.31 71 ILE A CA 1
ATOM 611 C C . ILE A 1 71 ? 5.044 7.197 12.527 1.00 93.31 71 ILE A C 1
ATOM 613 O O . ILE A 1 71 ? 5.089 7.820 11.468 1.00 93.31 71 ILE A O 1
ATOM 617 N N . GLN A 1 72 ? 5.575 7.667 13.660 1.00 91.81 72 GLN A N 1
ATOM 618 C CA . GLN A 1 72 ? 6.264 8.952 13.739 1.00 91.81 72 GLN A CA 1
ATOM 619 C C . GLN A 1 72 ? 7.451 9.018 12.787 1.00 91.81 72 GLN A C 1
ATOM 621 O O . GLN A 1 72 ? 7.613 10.049 12.144 1.00 91.81 72 GLN A O 1
ATOM 626 N N . ASP A 1 73 ? 8.206 7.925 12.638 1.00 91.12 73 ASP A N 1
ATOM 627 C CA . ASP A 1 73 ? 9.249 7.815 11.622 1.00 91.12 73 ASP A CA 1
ATOM 628 C C . ASP A 1 73 ? 8.678 8.199 10.238 1.00 91.12 73 ASP A C 1
ATOM 630 O O . ASP A 1 73 ? 9.131 9.183 9.657 1.00 91.12 73 ASP A O 1
ATOM 634 N N . TYR A 1 74 ? 7.638 7.519 9.733 1.00 89.94 74 TYR A N 1
ATOM 635 C CA . TYR A 1 74 ? 7.073 7.822 8.403 1.00 89.94 74 TYR A CA 1
ATOM 636 C C . TYR A 1 74 ? 6.570 9.272 8.251 1.00 89.94 74 TYR A C 1
ATOM 638 O O . TYR A 1 74 ? 6.603 9.809 7.148 1.00 89.94 74 TYR A O 1
ATOM 646 N N . THR A 1 75 ? 6.130 9.923 9.334 1.00 87.44 75 THR A N 1
ATOM 647 C CA . THR A 1 75 ? 5.607 11.307 9.292 1.00 87.44 75 THR A CA 1
ATOM 648 C C . THR A 1 75 ? 6.653 12.396 9.557 1.00 87.44 75 THR A C 1
ATOM 650 O O . THR A 1 75 ? 6.449 13.553 9.195 1.00 87.44 75 THR A O 1
ATOM 653 N N . GLY A 1 76 ? 7.757 12.055 10.224 1.00 76.94 76 GLY A N 1
ATOM 654 C CA . GLY A 1 76 ? 8.680 13.010 10.843 1.00 76.94 76 GLY A CA 1
ATOM 655 C C . GLY A 1 76 ? 9.733 13.595 9.904 1.00 76.94 76 GLY A C 1
ATOM 656 O O . GLY A 1 76 ? 10.521 14.433 10.334 1.00 76.94 76 GLY A O 1
ATOM 657 N N . GLY A 1 77 ? 9.771 13.161 8.640 1.00 61.78 77 GLY A N 1
ATOM 658 C CA . GLY A 1 77 ? 10.730 13.651 7.647 1.00 61.78 77 GLY A CA 1
ATOM 659 C C . GLY A 1 77 ? 12.185 13.255 7.920 1.00 61.78 77 GLY A C 1
ATOM 660 O O . GLY A 1 77 ? 13.092 13.858 7.351 1.00 61.78 77 GLY A O 1
ATOM 661 N N . GLU A 1 78 ? 12.433 12.268 8.788 1.00 63.56 78 GLU A N 1
ATOM 662 C CA . GLU A 1 78 ? 13.765 11.671 8.899 1.00 63.56 78 GLU A CA 1
ATOM 663 C C . GLU A 1 78 ? 14.114 10.910 7.607 1.00 63.56 78 GLU A C 1
ATOM 665 O O . GLU A 1 78 ? 13.220 10.441 6.902 1.00 63.56 78 GLU A O 1
ATOM 670 N N . ASP A 1 79 ? 15.412 10.744 7.313 1.00 71.88 79 ASP A N 1
ATOM 671 C CA . ASP A 1 79 ? 15.906 9.921 6.199 1.00 71.88 79 ASP A CA 1
ATOM 672 C C . ASP A 1 79 ? 15.562 8.441 6.428 1.00 71.88 79 ASP A C 1
ATOM 674 O O . ASP A 1 79 ? 16.383 7.622 6.857 1.00 71.88 79 ASP A O 1
ATOM 678 N N . ILE A 1 80 ? 14.309 8.096 6.169 1.00 80.25 80 ILE A N 1
ATOM 679 C CA . ILE A 1 80 ? 13.766 6.757 6.302 1.00 80.25 80 ILE A CA 1
ATOM 680 C C . ILE A 1 80 ? 13.621 6.151 4.927 1.00 80.25 80 ILE A C 1
ATOM 682 O O . ILE A 1 80 ? 13.294 6.792 3.932 1.00 80.25 80 ILE A O 1
ATOM 686 N N . ARG A 1 81 ? 13.904 4.860 4.890 1.00 86.31 81 ARG A N 1
ATOM 687 C CA . ARG A 1 81 ? 13.857 4.047 3.692 1.00 86.31 81 ARG A CA 1
ATOM 688 C C . ARG A 1 81 ? 12.931 2.887 3.921 1.00 86.31 81 ARG A C 1
ATOM 690 O O . ARG A 1 81 ? 13.189 2.098 4.824 1.00 86.31 81 ARG A O 1
ATOM 697 N N . ASP A 1 82 ? 11.927 2.738 3.081 1.00 93.44 82 ASP A N 1
ATOM 698 C CA . ASP A 1 82 ? 11.103 1.541 3.050 1.00 93.44 82 ASP A CA 1
ATOM 699 C C . ASP A 1 82 ? 11.305 0.830 1.713 1.00 93.44 82 ASP A C 1
ATOM 701 O O . ASP A 1 82 ? 11.113 1.416 0.649 1.00 93.44 82 ASP A O 1
ATOM 705 N N . ASP A 1 83 ? 11.727 -0.434 1.772 1.00 93.94 83 ASP A N 1
ATOM 706 C CA . ASP A 1 83 ? 12.064 -1.215 0.578 1.00 93.94 83 ASP A CA 1
ATOM 707 C C . ASP A 1 83 ? 10.871 -1.386 -0.380 1.00 93.94 83 ASP A C 1
ATOM 709 O O . ASP A 1 83 ? 11.074 -1.534 -1.585 1.00 93.94 83 ASP A O 1
ATOM 713 N N . PHE A 1 84 ? 9.634 -1.363 0.125 1.00 96.88 84 PHE A N 1
ATOM 714 C CA . PHE A 1 84 ? 8.440 -1.409 -0.711 1.00 96.88 84 PHE A CA 1
ATOM 715 C C . PHE A 1 84 ? 8.133 -0.032 -1.280 1.00 96.88 84 PHE A C 1
ATOM 717 O O . PHE A 1 84 ? 7.946 0.063 -2.491 1.00 96.88 84 PHE A O 1
ATOM 724 N N . LEU A 1 85 ? 8.123 1.023 -0.455 1.00 95.19 85 LEU A N 1
ATOM 725 C CA . LEU A 1 85 ? 7.831 2.379 -0.938 1.00 95.19 85 LEU A CA 1
ATOM 726 C C . LEU A 1 85 ? 8.813 2.821 -2.021 1.00 95.19 85 LEU A C 1
ATOM 728 O O . LEU A 1 85 ? 8.378 3.318 -3.052 1.00 95.19 85 LEU A O 1
ATOM 732 N N . GLU A 1 86 ? 10.108 2.527 -1.871 1.00 94.69 86 GLU A N 1
ATOM 733 C CA . GLU A 1 86 ? 11.104 2.822 -2.908 1.00 94.69 86 GLU A CA 1
ATOM 734 C C . GLU A 1 86 ? 10.734 2.224 -4.266 1.00 94.69 86 GLU A C 1
ATOM 736 O O . GLU A 1 86 ? 10.910 2.850 -5.312 1.00 94.69 86 GLU A O 1
ATOM 741 N N . VAL A 1 87 ? 10.257 0.981 -4.262 1.00 97.31 87 VAL A N 1
ATOM 742 C CA . VAL A 1 87 ? 9.897 0.271 -5.487 1.00 97.31 87 VAL A CA 1
ATOM 743 C C . VAL A 1 87 ? 8.538 0.734 -6.007 1.00 97.31 87 VAL A C 1
ATOM 745 O O . VAL A 1 87 ? 8.347 0.764 -7.219 1.00 97.31 87 VAL A O 1
ATOM 748 N N . ILE A 1 88 ? 7.611 1.130 -5.134 1.00 96.94 88 ILE A N 1
ATOM 749 C CA . ILE A 1 88 ? 6.318 1.714 -5.515 1.00 96.94 88 ILE A CA 1
ATOM 750 C C . ILE A 1 88 ? 6.520 3.094 -6.161 1.00 96.94 88 ILE A C 1
ATOM 752 O O . ILE A 1 88 ? 5.897 3.394 -7.178 1.00 96.94 88 ILE A O 1
ATOM 756 N N . GLU A 1 89 ? 7.418 3.923 -5.634 1.00 96.06 89 GLU A N 1
ATOM 757 C CA . GLU A 1 89 ? 7.673 5.282 -6.121 1.00 96.06 89 GLU A CA 1
ATOM 758 C C . GLU A 1 89 ? 8.361 5.308 -7.490 1.00 96.06 89 GLU A C 1
ATOM 760 O O . GLU A 1 89 ? 7.980 6.107 -8.349 1.00 96.06 89 GLU A O 1
ATOM 765 N N . LYS A 1 90 ? 9.321 4.404 -7.732 1.00 97.56 90 LYS A N 1
ATOM 766 C CA . LYS A 1 90 ? 10.096 4.337 -8.985 1.00 97.56 90 LYS A CA 1
ATOM 767 C C . LYS A 1 90 ? 9.225 4.377 -10.237 1.00 97.56 90 LYS A C 1
ATOM 769 O O . LYS A 1 90 ? 8.192 3.707 -10.318 1.00 97.56 90 LYS A O 1
ATOM 774 N N . ASP A 1 91 ? 9.695 5.113 -11.240 1.00 97.19 91 ASP A N 1
ATOM 775 C CA . ASP A 1 91 ? 9.132 5.067 -12.587 1.00 97.19 91 ASP A CA 1
ATOM 776 C C . ASP A 1 91 ? 9.181 3.613 -13.103 1.00 97.19 91 ASP A C 1
ATOM 778 O O . ASP A 1 91 ? 10.254 2.996 -13.022 1.00 97.19 91 ASP A O 1
ATOM 782 N N . PRO A 1 92 ? 8.061 3.043 -13.593 1.00 94.88 92 PRO A N 1
ATOM 783 C CA . PRO A 1 92 ? 8.019 1.679 -14.118 1.00 94.88 92 PRO A CA 1
ATOM 784 C C . PRO A 1 92 ? 9.069 1.387 -15.207 1.00 94.88 92 PRO A C 1
ATOM 786 O O . PRO A 1 92 ? 9.561 0.256 -15.284 1.00 94.88 92 PRO A O 1
ATOM 789 N N . ASP A 1 93 ? 9.460 2.385 -16.004 1.00 96.19 93 ASP A N 1
ATOM 790 C CA . ASP A 1 93 ? 10.496 2.247 -17.035 1.00 96.19 93 ASP A CA 1
ATOM 791 C C . ASP A 1 93 ? 11.918 2.230 -16.451 1.00 96.19 93 ASP A C 1
ATOM 793 O O . ASP A 1 93 ? 12.838 1.678 -17.054 1.00 96.19 93 ASP A O 1
ATOM 797 N N . SER A 1 94 ? 12.101 2.761 -15.239 1.00 97.31 94 SER A N 1
ATOM 798 C CA . SER A 1 94 ? 13.382 2.757 -14.517 1.00 97.31 94 SER A CA 1
ATOM 799 C C . SER A 1 94 ? 13.592 1.532 -13.615 1.00 97.31 94 SER A C 1
ATOM 801 O O . SER A 1 94 ? 14.666 1.373 -13.026 1.00 97.31 94 SER A O 1
ATOM 803 N N . LEU A 1 95 ? 12.577 0.667 -13.476 1.00 98.00 95 LEU A N 1
ATOM 804 C CA . LEU A 1 95 ? 12.653 -0.525 -12.633 1.00 98.00 95 LEU A CA 1
ATOM 805 C C . LEU A 1 95 ? 13.716 -1.494 -13.155 1.00 98.00 95 LEU A C 1
ATOM 807 O O . LEU A 1 95 ? 13.634 -1.987 -14.281 1.00 98.00 95 LEU A O 1
ATOM 811 N N . THR A 1 96 ? 14.671 -1.834 -12.293 1.00 97.94 96 THR A N 1
ATOM 812 C CA . THR A 1 96 ? 15.647 -2.891 -12.580 1.00 97.94 96 THR A CA 1
ATOM 813 C C . THR A 1 96 ? 14.988 -4.269 -12.510 1.00 97.94 96 THR A C 1
ATOM 815 O O . THR A 1 96 ? 13.962 -4.441 -11.849 1.00 97.94 96 THR A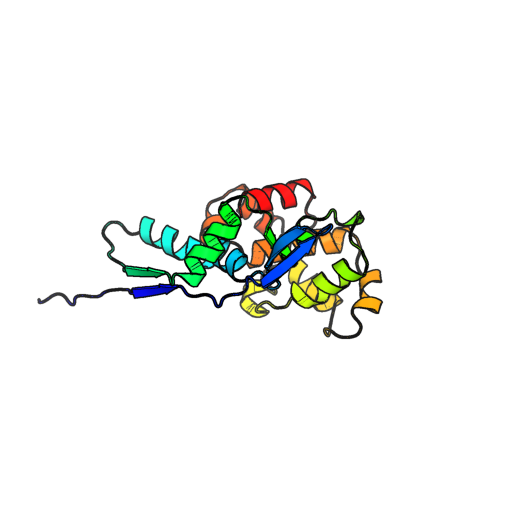 O 1
ATOM 818 N N . ASP A 1 97 ? 15.609 -5.294 -13.096 1.00 97.38 97 ASP A N 1
ATOM 819 C CA . ASP A 1 97 ? 15.120 -6.677 -12.967 1.00 97.38 97 ASP A CA 1
ATOM 820 C C . ASP A 1 97 ? 15.007 -7.119 -11.502 1.00 97.38 97 ASP A C 1
ATOM 822 O O . ASP A 1 97 ? 14.077 -7.834 -11.133 1.00 97.38 97 ASP A O 1
ATOM 826 N N . ARG A 1 98 ? 15.890 -6.614 -10.631 1.00 97.38 98 ARG A N 1
ATOM 827 C CA . ARG A 1 98 ? 15.810 -6.847 -9.186 1.00 97.38 98 ARG A CA 1
ATOM 828 C C . ARG A 1 98 ? 14.552 -6.228 -8.575 1.00 97.38 98 ARG A C 1
ATOM 830 O O . ARG A 1 98 ? 13.908 -6.882 -7.757 1.00 97.38 98 ARG A O 1
ATOM 837 N N . ASP A 1 99 ? 14.206 -4.999 -8.956 1.00 98.25 99 ASP A N 1
ATOM 838 C CA . ASP A 1 99 ? 12.982 -4.333 -8.492 1.00 98.25 99 ASP A CA 1
ATOM 839 C C . ASP A 1 99 ? 11.741 -5.088 -8.986 1.00 98.25 99 ASP A C 1
ATOM 841 O O . ASP A 1 99 ? 10.838 -5.401 -8.214 1.00 98.25 99 ASP A O 1
ATOM 845 N N . ARG A 1 100 ? 11.736 -5.477 -10.264 1.00 98.50 100 ARG A N 1
ATOM 846 C CA . ARG A 1 100 ? 10.656 -6.252 -10.888 1.00 98.50 100 ARG A CA 1
ATOM 847 C C . ARG A 1 100 ? 10.446 -7.597 -10.192 1.00 98.50 100 ARG A C 1
ATOM 849 O O . ARG A 1 100 ? 9.322 -7.931 -9.813 1.00 98.50 100 ARG A O 1
ATOM 856 N N . SER A 1 101 ? 11.518 -8.347 -9.947 1.00 98.25 101 SER A N 1
ATOM 857 C CA . SER A 1 101 ? 11.471 -9.601 -9.188 1.00 98.25 101 SER A CA 1
ATOM 858 C C . SER A 1 101 ? 11.007 -9.396 -7.750 1.00 98.25 101 SER A C 1
ATOM 860 O O . SER A 1 101 ? 10.250 -10.219 -7.227 1.00 98.25 101 SER A O 1
ATOM 862 N N . PHE A 1 102 ? 11.426 -8.302 -7.109 1.00 98.25 102 PHE A N 1
ATOM 863 C CA . PHE A 1 102 ? 10.958 -7.934 -5.777 1.00 98.25 102 PHE A CA 1
ATOM 864 C C . PHE A 1 102 ? 9.440 -7.714 -5.764 1.00 98.25 102 PHE A C 1
ATOM 866 O O . PHE A 1 102 ? 8.759 -8.281 -4.910 1.00 98.25 102 PHE A O 1
ATOM 873 N N . MET A 1 103 ? 8.889 -6.981 -6.733 1.00 98.50 103 MET A N 1
ATOM 874 C CA . MET A 1 103 ? 7.441 -6.764 -6.842 1.00 98.50 103 MET A CA 1
ATOM 875 C C . MET A 1 103 ? 6.687 -8.073 -7.073 1.00 98.50 103 MET A C 1
ATOM 877 O O . MET A 1 103 ? 5.758 -8.389 -6.333 1.00 98.50 103 MET A O 1
ATOM 881 N N . LEU A 1 104 ? 7.120 -8.888 -8.043 1.00 98.44 104 LEU A N 1
ATOM 882 C CA . LEU A 1 104 ? 6.476 -10.174 -8.342 1.00 98.44 104 LEU A CA 1
ATOM 883 C C . LEU A 1 104 ? 6.530 -11.162 -7.167 1.00 98.44 104 LEU A C 1
ATOM 885 O O . LEU A 1 104 ? 5.698 -12.070 -7.086 1.00 98.44 104 LEU A O 1
ATOM 889 N N . ARG A 1 105 ? 7.508 -11.011 -6.268 1.00 97.69 105 ARG A N 1
ATOM 890 C CA . ARG A 1 105 ? 7.612 -11.806 -5.043 1.00 97.69 105 ARG A CA 1
ATOM 891 C C . ARG A 1 105 ? 6.687 -11.288 -3.952 1.00 97.69 105 ARG A C 1
ATOM 893 O O . ARG A 1 105 ? 5.985 -12.083 -3.337 1.00 97.69 105 ARG A O 1
ATOM 900 N N . ASN A 1 106 ? 6.732 -9.985 -3.697 1.00 98.00 106 ASN A N 1
ATOM 901 C CA . ASN A 1 106 ? 6.226 -9.418 -2.454 1.00 98.00 106 ASN A CA 1
ATOM 902 C C . ASN A 1 106 ? 4.856 -8.751 -2.596 1.00 98.00 106 ASN A C 1
ATOM 904 O O . ASN A 1 106 ? 4.071 -8.808 -1.657 1.00 98.00 106 ASN A O 1
ATOM 908 N N . PHE A 1 107 ? 4.513 -8.175 -3.752 1.00 98.19 107 PHE A N 1
ATOM 909 C CA . PHE A 1 107 ? 3.248 -7.434 -3.892 1.00 98.19 107 PHE A CA 1
ATOM 910 C C . PHE A 1 107 ? 2.038 -8.372 -3.973 1.00 98.19 107 PHE A C 1
ATOM 912 O O . PHE A 1 107 ? 0.904 -7.968 -3.757 1.00 98.19 107 PHE A O 1
ATOM 919 N N . PHE A 1 108 ? 2.274 -9.660 -4.212 1.00 97.75 108 PHE A N 1
ATOM 920 C CA . PHE A 1 108 ? 1.250 -10.700 -4.154 1.00 97.75 108 PHE A CA 1
ATOM 921 C C . PHE A 1 108 ? 1.211 -11.453 -2.819 1.00 97.75 108 PHE A C 1
ATOM 923 O O . PHE A 1 108 ? 0.464 -12.425 -2.702 1.00 97.75 108 PHE A O 1
ATOM 930 N N . ALA A 1 109 ? 1.996 -11.043 -1.816 1.00 94.62 109 ALA A N 1
ATOM 931 C CA . ALA A 1 109 ? 1.959 -11.612 -0.467 1.00 94.62 109 ALA A CA 1
ATOM 932 C C . ALA A 1 109 ? 0.756 -11.075 0.339 1.00 94.62 109 ALA A C 1
ATOM 934 O O . ALA A 1 109 ? 0.894 -10.656 1.483 1.00 94.62 109 ALA A O 1
ATOM 935 N N . LEU A 1 110 ? -0.418 -11.069 -0.294 1.00 95.19 110 LEU A N 1
ATOM 936 C CA . LEU A 1 110 ? -1.691 -10.576 0.226 1.00 95.19 110 LEU A CA 1
ATOM 937 C C . LEU A 1 110 ? -2.728 -11.703 0.210 1.00 95.19 110 LEU A C 1
ATOM 939 O O . LEU A 1 110 ? -2.542 -12.727 -0.457 1.00 95.19 110 LEU A O 1
ATOM 943 N N . ASN A 1 111 ? -3.843 -11.518 0.918 1.00 96.62 111 ASN A N 1
ATOM 944 C CA . ASN A 1 111 ? -4.923 -12.498 0.883 1.00 96.62 111 ASN A CA 1
ATOM 945 C C . ASN A 1 111 ? -5.528 -12.584 -0.529 1.00 96.62 111 ASN A C 1
ATOM 947 O O . ASN A 1 111 ? -6.010 -11.593 -1.081 1.00 96.62 111 ASN A O 1
ATOM 951 N N . TYR A 1 112 ? -5.535 -13.787 -1.107 1.00 97.56 112 TYR A N 1
ATOM 952 C CA . TYR A 1 112 ? -6.034 -13.969 -2.464 1.00 97.56 112 TYR A CA 1
ATOM 953 C C . TYR A 1 112 ? -7.519 -13.613 -2.598 1.00 97.56 112 TYR A C 1
ATOM 955 O O . TYR A 1 112 ? -7.880 -12.882 -3.513 1.00 97.56 112 TYR A O 1
ATOM 963 N N . GLU A 1 113 ? -8.371 -14.092 -1.692 1.00 97.88 113 GLU A N 1
ATOM 964 C CA . GLU A 1 113 ? -9.826 -13.936 -1.794 1.00 97.88 113 GLU A CA 1
ATOM 965 C C . GLU A 1 113 ? -10.282 -12.499 -1.540 1.00 97.88 113 GLU A C 1
ATOM 967 O O . GLU A 1 113 ? -11.168 -12.012 -2.240 1.00 97.88 113 GLU A O 1
ATOM 972 N N . THR A 1 114 ? -9.671 -11.811 -0.573 1.00 95.81 114 THR A N 1
ATOM 973 C CA . THR A 1 114 ? -10.152 -10.497 -0.120 1.00 95.81 114 THR A CA 1
ATOM 974 C C . THR A 1 114 ? -9.363 -9.311 -0.663 1.00 95.81 114 THR A C 1
ATOM 976 O O . THR A 1 114 ? -9.884 -8.203 -0.639 1.00 95.81 114 THR A O 1
ATOM 979 N N . GLN A 1 115 ? -8.135 -9.501 -1.157 1.00 96.88 115 GLN A N 1
ATOM 980 C CA . GLN A 1 115 ? -7.284 -8.389 -1.612 1.00 96.88 115 GLN A CA 1
ATOM 981 C C . GLN A 1 115 ? -6.843 -8.498 -3.072 1.00 96.88 115 GLN A C 1
ATOM 983 O O . GLN A 1 115 ? -6.654 -7.473 -3.715 1.00 96.88 115 GLN A O 1
ATOM 988 N N . ILE A 1 116 ? -6.680 -9.707 -3.618 1.00 98.38 116 ILE A N 1
ATOM 989 C CA . ILE A 1 116 ? -6.205 -9.885 -5.003 1.00 98.38 116 ILE A CA 1
ATOM 990 C C . ILE A 1 116 ? -7.378 -10.111 -5.957 1.00 98.38 116 ILE A C 1
ATOM 992 O O . ILE A 1 116 ? -7.568 -9.362 -6.911 1.00 98.38 116 ILE A O 1
ATOM 996 N N . LYS A 1 117 ? -8.185 -11.141 -5.694 1.00 98.06 117 LYS A N 1
ATOM 997 C CA . LYS A 1 117 ? -9.313 -11.580 -6.525 1.00 98.06 117 LYS A CA 1
ATOM 998 C C . LYS A 1 117 ? -10.360 -10.492 -6.815 1.00 98.06 117 LYS A C 1
ATOM 1000 O O . LYS A 1 117 ? -10.879 -10.530 -7.933 1.00 98.06 117 LYS A O 1
ATOM 1005 N N . PRO A 1 118 ? -10.677 -9.548 -5.901 1.00 97.19 118 PRO A N 1
ATOM 1006 C CA . PRO A 1 118 ? -11.654 -8.494 -6.185 1.00 97.19 118 PRO A CA 1
ATOM 1007 C C . PRO A 1 118 ? -11.233 -7.557 -7.324 1.00 97.19 118 PRO A C 1
ATOM 1009 O O . PRO A 1 118 ? -12.085 -7.052 -8.050 1.00 97.19 118 PRO A O 1
ATOM 1012 N N . TYR A 1 119 ? -9.928 -7.367 -7.533 1.00 98.38 119 TYR A N 1
ATOM 1013 C CA . TYR A 1 119 ? -9.404 -6.538 -8.612 1.00 98.38 119 TYR A CA 1
ATOM 1014 C C . TYR A 1 119 ? -9.050 -7.419 -9.813 1.00 98.38 119 TYR A C 1
ATOM 1016 O O . TYR A 1 119 ? -8.031 -8.114 -9.812 1.00 98.38 119 TYR A O 1
ATOM 1024 N N . LEU A 1 120 ? -9.870 -7.372 -10.871 1.00 98.38 120 LEU A N 1
ATOM 1025 C CA . LEU A 1 120 ? -9.720 -8.233 -12.056 1.00 98.38 120 LEU A CA 1
ATOM 1026 C C . LEU A 1 120 ? -8.292 -8.216 -12.623 1.00 98.38 120 LEU A C 1
ATOM 1028 O O . LEU A 1 120 ? -7.719 -9.270 -12.904 1.00 98.38 120 LEU A O 1
ATOM 1032 N N . ARG A 1 121 ? -7.704 -7.023 -12.743 1.00 98.75 121 ARG A N 1
ATOM 1033 C CA . ARG A 1 121 ? -6.338 -6.842 -13.237 1.00 98.75 121 ARG A CA 1
ATOM 1034 C C . ARG A 1 121 ? -5.283 -7.385 -12.278 1.00 98.75 121 ARG A C 1
ATOM 1036 O O . ARG A 1 121 ? -4.300 -7.971 -12.720 1.00 98.75 121 ARG A O 1
ATOM 1043 N N . PHE A 1 122 ? -5.488 -7.238 -10.971 1.00 98.81 122 PHE A N 1
ATOM 1044 C CA . PHE A 1 122 ? -4.537 -7.738 -9.981 1.00 98.81 122 PHE A CA 1
ATOM 1045 C C . PHE A 1 122 ? -4.502 -9.268 -9.996 1.00 98.81 122 PHE A C 1
ATOM 1047 O O . PHE A 1 122 ? -3.426 -9.869 -9.997 1.00 98.81 122 PHE A O 1
ATOM 1054 N N . ARG A 1 123 ? -5.681 -9.895 -10.113 1.00 98.69 123 ARG A N 1
ATOM 1055 C CA . ARG A 1 123 ? -5.823 -11.337 -10.329 1.00 98.69 123 ARG A CA 1
ATOM 1056 C C . ARG A 1 123 ? -5.140 -11.796 -11.618 1.00 98.69 123 ARG A C 1
ATOM 1058 O O . ARG A 1 123 ? -4.383 -12.759 -11.574 1.00 98.69 123 ARG A O 1
ATOM 1065 N N . GLU A 1 124 ? -5.341 -11.091 -12.731 1.00 98.69 124 GLU A N 1
ATOM 1066 C CA . GLU A 1 124 ? -4.684 -11.400 -14.012 1.00 98.69 124 GLU A CA 1
ATOM 1067 C C . GLU A 1 124 ? -3.150 -11.418 -13.867 1.00 98.69 124 GLU A C 1
ATOM 1069 O O . GLU A 1 124 ? -2.486 -12.379 -14.260 1.00 98.69 124 GLU A O 1
ATOM 1074 N N . LEU A 1 125 ? -2.575 -10.384 -13.242 1.00 98.75 125 LEU A N 1
ATOM 1075 C CA . LEU A 1 125 ? -1.132 -10.294 -13.005 1.00 98.75 125 LEU A CA 1
ATOM 1076 C C . LEU A 1 125 ? -0.639 -11.393 -12.043 1.00 98.75 125 LEU A C 1
ATOM 1078 O O . LEU A 1 125 ? 0.425 -11.982 -12.268 1.00 98.75 125 LEU A O 1
ATOM 1082 N N . TYR A 1 126 ? -1.423 -11.712 -11.007 1.00 98.69 126 TYR A N 1
ATOM 1083 C CA . TYR A 1 126 ? -1.136 -12.794 -10.061 1.00 98.69 126 TYR A CA 1
ATOM 1084 C C . TYR A 1 126 ? -1.064 -14.156 -10.758 1.00 98.69 126 TYR A C 1
ATOM 1086 O O . TYR A 1 126 ? -0.112 -14.915 -10.530 1.00 98.69 126 TYR A O 1
ATOM 1094 N N . GLU A 1 127 ? -2.054 -14.460 -11.600 1.00 98.25 127 GLU A N 1
ATOM 1095 C CA . GLU A 1 127 ? -2.162 -15.699 -12.375 1.00 98.25 127 GLU A CA 1
ATOM 1096 C C . GLU A 1 127 ? -1.032 -15.799 -13.403 1.00 98.25 127 GLU A C 1
ATOM 1098 O O . GLU A 1 127 ? -0.343 -16.820 -13.462 1.00 98.25 127 GLU A O 1
ATOM 1103 N N . ARG A 1 128 ? -0.753 -14.709 -14.131 1.00 98.12 128 ARG A N 1
ATOM 1104 C CA 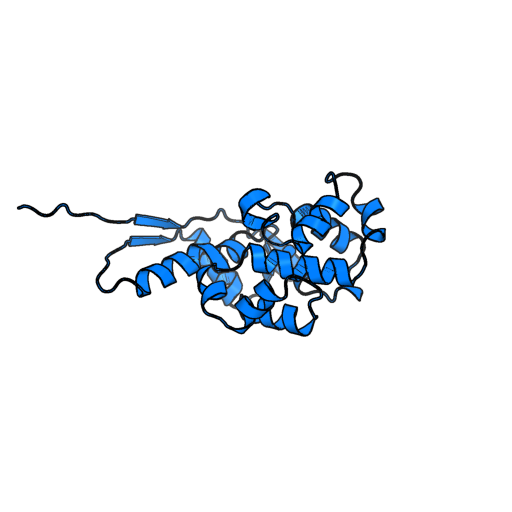. ARG A 1 128 ? 0.347 -14.623 -15.105 1.00 98.12 128 ARG A CA 1
ATOM 1105 C C . ARG A 1 128 ? 1.715 -14.870 -14.470 1.00 98.12 128 ARG A C 1
ATOM 1107 O O . ARG A 1 128 ? 2.560 -15.542 -15.066 1.00 98.12 128 ARG A O 1
ATOM 1114 N N . ARG A 1 129 ? 1.953 -14.362 -13.253 1.00 97.94 129 ARG A N 1
ATOM 1115 C CA . ARG A 1 129 ? 3.190 -14.637 -12.492 1.00 97.94 129 ARG A CA 1
ATOM 1116 C C . ARG A 1 129 ? 3.285 -16.128 -12.130 1.00 97.94 129 ARG A C 1
ATOM 1118 O O . ARG A 1 129 ? 4.380 -16.709 -12.163 1.00 97.94 129 ARG A O 1
ATOM 1125 N N . GLY A 1 130 ? 2.155 -16.769 -11.831 1.00 96.44 130 GLY A N 1
ATOM 1126 C CA . GLY A 1 130 ? 2.095 -18.175 -11.435 1.00 96.44 130 GLY A CA 1
ATOM 1127 C C . GLY A 1 130 ? 2.878 -18.434 -10.146 1.00 96.44 130 GLY A C 1
ATOM 1128 O O . GLY A 1 130 ? 2.993 -17.565 -9.295 1.00 96.44 130 GLY A O 1
ATOM 1129 N N . LYS A 1 131 ? 3.463 -19.621 -9.963 1.00 95.50 131 LYS A N 1
ATOM 1130 C CA . LYS A 1 131 ? 4.201 -19.933 -8.720 1.00 95.50 131 LYS A CA 1
ATOM 1131 C C . LYS A 1 131 ? 5.369 -18.951 -8.464 1.00 95.50 131 LYS A C 1
ATOM 1133 O O . LYS A 1 131 ? 6.032 -18.563 -9.428 1.00 95.50 131 LYS A O 1
ATOM 1138 N N . PRO A 1 132 ? 5.695 -18.599 -7.206 1.00 93.69 132 PRO A N 1
ATOM 1139 C CA . PRO A 1 132 ? 6.736 -17.619 -6.860 1.00 93.69 132 PRO A CA 1
ATOM 1140 C C . PRO A 1 132 ? 8.177 -18.175 -6.962 1.00 93.69 132 PRO A C 1
ATOM 1142 O O . PRO A 1 132 ? 9.035 -17.887 -6.125 1.00 93.69 132 PRO A O 1
ATOM 1145 N N . PHE A 1 133 ? 8.438 -18.979 -7.993 1.00 94.06 133 PHE A N 1
ATOM 1146 C CA . PHE A 1 133 ? 9.742 -19.540 -8.348 1.00 94.06 133 PHE A CA 1
ATOM 1147 C C . PHE A 1 133 ? 10.252 -18.901 -9.641 1.00 94.06 133 PHE A C 1
ATOM 1149 O O . PHE A 1 133 ? 9.444 -18.454 -10.466 1.00 94.06 133 PHE A O 1
ATOM 1156 N N . ASP A 1 134 ? 11.577 -18.859 -9.789 1.00 93.31 134 ASP A N 1
ATOM 1157 C CA . ASP A 1 134 ? 12.288 -18.381 -10.984 1.00 93.31 134 ASP A CA 1
ATOM 1158 C C . ASP A 1 134 ? 11.844 -16.990 -11.453 1.00 93.31 134 ASP A C 1
ATOM 1160 O O . ASP A 1 134 ? 11.759 -16.720 -12.652 1.00 93.31 134 ASP A O 1
ATOM 1164 N N . LEU A 1 135 ? 11.513 -16.107 -10.504 1.00 95.62 135 LEU A N 1
ATOM 1165 C CA . LEU A 1 135 ? 10.933 -14.793 -10.792 1.00 95.62 135 LEU A CA 1
ATOM 1166 C C . LEU A 1 135 ? 11.831 -13.943 -11.694 1.00 95.62 135 LEU A C 1
ATOM 1168 O O . LEU A 1 135 ? 11.304 -13.294 -12.592 1.00 95.62 135 LEU A O 1
ATOM 1172 N N . ASP A 1 136 ? 13.153 -14.049 -11.546 1.00 94.06 136 ASP A N 1
ATOM 1173 C CA . ASP A 1 136 ? 14.129 -13.343 -12.388 1.00 94.06 136 ASP A CA 1
ATOM 1174 C C . ASP A 1 136 ? 13.984 -13.704 -13.874 1.00 94.06 136 ASP A C 1
ATOM 1176 O O . ASP A 1 136 ? 14.134 -12.856 -14.742 1.00 94.06 136 ASP A O 1
ATOM 1180 N N . SER A 1 137 ? 13.591 -14.942 -14.196 1.00 93.69 137 SER A N 1
ATOM 1181 C CA . SER A 1 137 ? 13.307 -15.345 -15.583 1.00 93.69 137 SER A CA 1
ATOM 1182 C C . SER A 1 137 ? 11.938 -14.866 -16.085 1.00 93.69 137 SER A C 1
ATOM 1184 O O . SER A 1 137 ? 11.668 -14.843 -17.288 1.00 93.69 137 SER A O 1
ATOM 1186 N N . LYS A 1 138 ? 11.036 -14.513 -15.162 1.00 95.75 138 LYS A N 1
ATOM 1187 C CA . LYS A 1 138 ? 9.653 -14.134 -15.458 1.00 95.75 138 LYS A CA 1
ATOM 1188 C C . LYS A 1 138 ? 9.473 -12.638 -15.626 1.00 95.75 138 LYS A C 1
ATOM 1190 O O . LYS A 1 138 ? 8.488 -12.269 -16.255 1.00 95.75 138 LYS A O 1
ATOM 1195 N N . VAL A 1 139 ? 10.382 -11.796 -15.126 1.00 96.69 139 VAL A N 1
ATOM 1196 C CA . VAL A 1 139 ? 10.259 -10.329 -15.233 1.00 96.69 139 VAL A CA 1
ATOM 1197 C C . VAL A 1 139 ? 10.065 -9.870 -16.680 1.00 96.69 139 VAL A C 1
ATOM 1199 O O . VAL A 1 139 ? 9.208 -9.035 -16.937 1.00 96.69 139 VAL A O 1
ATOM 1202 N N . ASN A 1 140 ? 10.739 -10.517 -17.638 1.00 94.44 140 ASN A N 1
ATOM 1203 C CA . ASN A 1 140 ? 10.635 -10.228 -19.076 1.00 94.44 140 ASN A CA 1
ATOM 1204 C C . ASN A 1 140 ? 9.266 -10.560 -19.687 1.00 94.44 140 ASN A C 1
ATOM 1206 O O . ASN A 1 140 ? 8.979 -10.188 -20.821 1.00 94.44 140 ASN A O 1
ATOM 1210 N N . ARG A 1 141 ? 8.408 -11.275 -18.952 1.00 96.38 141 ARG A N 1
ATOM 1211 C CA . ARG A 1 141 ? 7.026 -11.537 -19.357 1.00 96.38 141 ARG A CA 1
ATOM 1212 C C . ARG A 1 141 ? 6.108 -10.382 -19.004 1.00 96.38 141 ARG A C 1
ATOM 1214 O O . ARG A 1 141 ? 4.951 -10.476 -19.373 1.00 96.38 141 ARG A O 1
ATOM 1221 N N . PHE A 1 142 ? 6.564 -9.362 -18.285 1.00 98.38 142 PHE A N 1
ATOM 1222 C CA . PHE A 1 142 ? 5.766 -8.224 -17.847 1.00 98.38 142 PHE A CA 1
ATOM 1223 C C . PHE A 1 142 ? 6.324 -6.945 -18.473 1.00 98.38 142 PHE A C 1
ATOM 1225 O O . PHE A 1 142 ? 7.532 -6.728 -18.521 1.00 98.38 142 PHE A O 1
ATOM 1232 N N . SER A 1 143 ? 5.429 -6.104 -18.971 1.00 98.31 143 SER A N 1
ATOM 1233 C CA . SER A 1 143 ? 5.742 -4.771 -19.480 1.00 98.31 143 SER A CA 1
ATOM 1234 C C . SER A 1 143 ? 5.872 -3.758 -18.340 1.00 98.31 143 SER A C 1
ATOM 1236 O O . SER A 1 143 ? 5.389 -3.993 -17.232 1.00 98.31 143 SER A O 1
ATOM 1238 N N . ALA A 1 144 ? 6.454 -2.588 -18.618 1.00 98.25 144 ALA A N 1
ATOM 1239 C CA . ALA A 1 144 ? 6.463 -1.466 -17.676 1.00 98.25 144 ALA A CA 1
ATOM 1240 C C . ALA A 1 144 ? 5.040 -1.100 -17.205 1.00 98.25 144 ALA A C 1
ATOM 1242 O O . ALA A 1 144 ? 4.810 -0.896 -16.016 1.00 98.25 144 ALA A O 1
ATOM 1243 N N . ARG A 1 145 ? 4.052 -1.143 -18.109 1.00 98.38 145 ARG A N 1
ATOM 1244 C CA . ARG A 1 145 ? 2.636 -0.913 -17.781 1.00 98.38 145 ARG A CA 1
ATOM 1245 C C . ARG A 1 145 ? 2.057 -1.967 -16.835 1.00 98.38 145 ARG A C 1
ATOM 1247 O O . ARG A 1 145 ? 1.288 -1.622 -15.946 1.00 98.38 145 ARG A O 1
ATOM 1254 N N . ASP A 1 146 ? 2.451 -3.235 -16.982 1.00 98.75 146 ASP A N 1
ATOM 1255 C CA . ASP A 1 146 ? 2.058 -4.285 -16.034 1.00 98.75 146 ASP A CA 1
ATOM 1256 C C . ASP A 1 146 ? 2.603 -3.995 -14.622 1.00 98.75 146 ASP A C 1
ATOM 1258 O O . ASP A 1 146 ? 1.905 -4.215 -13.633 1.00 98.75 146 ASP A O 1
ATOM 1262 N N . PHE A 1 147 ? 3.835 -3.485 -14.517 1.00 98.81 147 PHE A N 1
ATOM 1263 C CA . PHE A 1 147 ? 4.418 -3.098 -13.231 1.00 98.81 147 PHE A CA 1
ATOM 1264 C C . PHE A 1 147 ? 3.780 -1.838 -12.650 1.00 98.81 147 PHE A C 1
ATOM 1266 O O . PHE A 1 147 ? 3.555 -1.798 -11.444 1.00 98.81 147 PHE A O 1
ATOM 1273 N N . LEU A 1 148 ? 3.431 -0.852 -13.477 1.00 98.88 148 LEU A N 1
ATOM 1274 C CA . LEU A 1 148 ? 2.688 0.326 -13.027 1.00 98.88 148 LEU A CA 1
ATOM 1275 C C . LEU A 1 148 ? 1.334 -0.067 -12.429 1.00 98.88 148 LEU A C 1
ATOM 1277 O O . LEU A 1 148 ? 1.009 0.339 -11.313 1.00 98.88 148 LEU A O 1
ATOM 1281 N N . ASP A 1 149 ? 0.589 -0.928 -13.127 1.00 98.88 149 ASP A N 1
ATOM 1282 C CA . ASP A 1 149 ? -0.660 -1.473 -12.600 1.00 98.88 149 ASP A CA 1
ATOM 1283 C C . ASP A 1 149 ? -0.428 -2.205 -11.276 1.00 98.88 149 ASP A C 1
ATOM 1285 O O . ASP A 1 149 ? -1.178 -2.011 -10.323 1.00 98.88 149 ASP A O 1
ATOM 1289 N N . LEU A 1 150 ? 0.633 -3.012 -11.182 1.00 98.81 150 LEU A N 1
ATOM 1290 C CA . LEU A 1 150 ? 0.977 -3.733 -9.959 1.00 98.81 150 LEU A CA 1
ATOM 1291 C C . LEU A 1 150 ? 1.323 -2.794 -8.787 1.00 98.81 150 LEU A C 1
ATOM 1293 O O . LEU A 1 150 ? 0.924 -3.087 -7.663 1.00 98.81 150 LEU A O 1
ATOM 1297 N N . GLN A 1 151 ? 2.023 -1.675 -9.023 1.00 98.75 151 GLN A N 1
ATOM 1298 C CA . GLN A 1 151 ? 2.306 -0.660 -7.993 1.00 98.75 151 GLN A CA 1
ATOM 1299 C C . GLN A 1 151 ? 1.006 -0.067 -7.437 1.00 98.75 151 GLN A C 1
ATOM 1301 O O . GLN A 1 151 ? 0.818 -0.018 -6.221 1.00 98.75 151 GLN A O 1
ATOM 1306 N N . VAL A 1 152 ? 0.099 0.349 -8.324 1.00 98.75 152 VAL A N 1
ATOM 1307 C CA . VAL A 1 152 ? -1.165 0.989 -7.934 1.00 98.75 152 VAL A CA 1
ATOM 1308 C C . VAL A 1 152 ? -2.109 -0.007 -7.264 1.00 98.75 152 VAL A C 1
ATOM 1310 O O . VAL A 1 152 ? -2.664 0.288 -6.210 1.00 98.75 152 VAL A O 1
ATOM 1313 N N . LEU A 1 153 ? -2.263 -1.209 -7.823 1.00 98.81 153 LEU A N 1
ATOM 1314 C CA . LEU A 1 153 ? -3.155 -2.235 -7.277 1.00 98.81 153 LEU A CA 1
ATOM 1315 C C . LEU A 1 153 ? -2.684 -2.752 -5.919 1.00 98.81 153 LEU A C 1
ATOM 1317 O O . LEU A 1 153 ? -3.518 -3.027 -5.060 1.00 98.81 153 LEU A O 1
ATOM 1321 N N . PHE A 1 154 ? -1.370 -2.843 -5.694 1.00 98.62 154 PHE A N 1
ATOM 1322 C CA . PHE A 1 154 ? -0.831 -3.192 -4.382 1.00 98.62 154 PHE A CA 1
ATOM 1323 C C . PHE A 1 154 ? -1.203 -2.157 -3.314 1.00 98.62 154 PHE A C 1
ATOM 1325 O O . PHE A 1 154 ? -1.628 -2.544 -2.224 1.00 98.62 154 PHE A O 1
ATOM 1332 N N . LEU A 1 155 ? -1.089 -0.861 -3.636 1.00 97.88 155 LEU A N 1
ATOM 1333 C CA . LEU A 1 155 ? -1.532 0.216 -2.750 1.00 97.88 155 LEU A CA 1
ATOM 1334 C C . LEU A 1 155 ? -3.045 0.161 -2.531 1.00 97.88 155 LEU A C 1
ATOM 1336 O O . LEU A 1 155 ? -3.473 0.095 -1.388 1.00 97.88 155 LEU A O 1
ATOM 1340 N N . LEU A 1 156 ? -3.852 0.114 -3.598 1.00 98.06 156 LEU A N 1
ATOM 1341 C CA . LEU A 1 156 ? -5.317 0.068 -3.494 1.00 98.06 156 LEU A CA 1
ATOM 1342 C C . LEU A 1 156 ? -5.799 -1.118 -2.652 1.00 98.06 156 LEU A C 1
ATOM 1344 O O . LEU A 1 156 ? -6.664 -0.956 -1.798 1.00 98.06 156 LEU A O 1
ATOM 1348 N N . ALA A 1 157 ? -5.220 -2.304 -2.833 1.00 97.62 157 ALA A N 1
ATOM 1349 C CA . ALA A 1 157 ? -5.590 -3.494 -2.068 1.00 97.62 157 ALA A CA 1
ATOM 1350 C C . ALA A 1 157 ? -5.241 -3.410 -0.568 1.00 97.62 157 ALA A C 1
ATOM 1352 O O . ALA A 1 157 ? -5.748 -4.209 0.226 1.00 97.62 157 ALA A O 1
ATOM 1353 N N . ASN A 1 158 ? -4.379 -2.466 -0.185 1.00 97.31 158 ASN A N 1
ATOM 1354 C CA . ASN A 1 158 ? -3.997 -2.172 1.194 1.00 97.31 158 ASN A CA 1
ATOM 1355 C C . ASN A 1 158 ? -4.402 -0.758 1.622 1.00 97.31 158 ASN A C 1
ATOM 1357 O O . ASN A 1 158 ? -3.910 -0.290 2.634 1.00 97.31 158 ASN A O 1
ATOM 1361 N N . PHE A 1 159 ? -5.266 -0.077 0.875 1.00 97.25 159 PHE A N 1
ATOM 1362 C CA . PHE A 1 159 ? -5.771 1.236 1.253 1.00 97.25 159 PHE A CA 1
ATOM 1363 C C . PHE A 1 159 ? -7.044 1.086 2.088 1.00 97.25 159 PHE A C 1
ATOM 1365 O O . PHE A 1 159 ? -7.786 0.113 1.900 1.00 97.25 159 PHE A O 1
ATOM 1372 N N . SER A 1 160 ? -7.292 2.054 2.970 1.00 97.00 160 SER A N 1
ATOM 1373 C CA . SER A 1 160 ? -8.535 2.247 3.726 1.00 97.00 160 SER A CA 1
ATOM 1374 C C . SER A 1 160 ? -9.778 1.946 2.882 1.00 97.00 160 SER A C 1
ATOM 1376 O O . SER A 1 160 ? -9.944 2.493 1.789 1.00 97.00 160 SER A O 1
ATOM 1378 N N . GLU A 1 161 ? -10.657 1.069 3.381 1.00 94.88 161 GLU A N 1
ATOM 1379 C CA . GLU A 1 161 ? -11.932 0.799 2.699 1.00 94.88 161 GLU A CA 1
ATOM 1380 C C . GLU A 1 161 ? -12.873 2.005 2.820 1.00 94.88 161 GLU A C 1
ATOM 1382 O O . GLU A 1 161 ? -13.588 2.324 1.874 1.00 94.88 161 GLU A O 1
ATOM 1387 N N . VAL A 1 162 ? -12.800 2.735 3.940 1.00 94.88 162 VAL A N 1
ATOM 1388 C CA . VAL A 1 162 ? -13.579 3.962 4.157 1.00 94.88 162 VAL A CA 1
ATOM 1389 C C . VAL A 1 162 ? -13.225 5.030 3.118 1.00 94.88 162 VAL A C 1
ATOM 1391 O O . VAL A 1 162 ? -14.114 5.664 2.552 1.00 94.88 162 VAL A O 1
ATOM 1394 N N . GLU A 1 163 ? -11.941 5.218 2.809 1.00 95.25 163 GLU A N 1
ATOM 1395 C CA . GLU A 1 163 ? -11.515 6.208 1.814 1.00 95.25 163 GLU A CA 1
ATOM 1396 C C . GLU A 1 163 ? -11.804 5.761 0.376 1.00 95.25 163 GLU A C 1
ATOM 1398 O O . GLU A 1 163 ? -12.089 6.603 -0.472 1.00 95.25 163 GLU A O 1
ATOM 1403 N N . LYS A 1 164 ? -11.844 4.453 0.084 1.00 95.88 164 LYS A N 1
ATOM 1404 C CA . LYS A 1 164 ? -12.336 3.968 -1.222 1.00 95.88 164 LYS A CA 1
ATOM 1405 C C . LYS A 1 164 ? -13.810 4.296 -1.456 1.00 95.88 164 LYS A C 1
ATOM 1407 O O . LYS A 1 164 ? -14.215 4.423 -2.608 1.00 95.88 164 LYS A O 1
ATOM 1412 N N . GLU A 1 165 ? -14.604 4.421 -0.395 1.00 94.25 165 GLU A N 1
ATOM 1413 C CA . GLU A 1 165 ? -16.012 4.819 -0.484 1.00 94.25 165 GLU A CA 1
ATOM 1414 C C . GLU A 1 165 ? -16.200 6.343 -0.546 1.00 94.25 165 GLU A C 1
ATOM 1416 O O . GLU A 1 165 ? -17.193 6.809 -1.102 1.00 94.25 165 GLU A O 1
ATOM 1421 N N . ARG A 1 166 ? -15.273 7.121 0.029 1.00 92.25 166 ARG A N 1
ATOM 1422 C CA . ARG A 1 166 ? -15.454 8.564 0.279 1.00 92.25 166 ARG A CA 1
ATOM 1423 C C . ARG A 1 166 ? -14.640 9.489 -0.601 1.00 92.25 166 ARG A C 1
ATOM 1425 O O . ARG A 1 166 ? -15.072 10.611 -0.850 1.00 92.25 166 ARG A O 1
ATOM 1432 N N . ASP A 1 167 ? -13.456 9.063 -1.011 1.00 96.69 167 ASP A N 1
ATOM 1433 C CA . ASP A 1 167 ? -12.574 9.879 -1.826 1.00 96.69 167 ASP A CA 1
ATOM 1434 C C . ASP A 1 167 ? -12.830 9.583 -3.305 1.00 96.69 167 ASP A C 1
ATOM 1436 O O . ASP A 1 167 ? -12.511 8.501 -3.803 1.00 96.69 167 ASP A O 1
ATOM 1440 N N . ASP A 1 168 ? -13.390 10.560 -4.022 1.00 98.19 168 ASP A N 1
ATOM 1441 C CA . ASP A 1 168 ? -13.762 10.418 -5.437 1.00 98.19 168 ASP A CA 1
ATOM 1442 C C . ASP A 1 168 ? -12.591 9.964 -6.318 1.00 98.19 168 ASP A C 1
ATOM 1444 O O . ASP A 1 168 ? -12.780 9.221 -7.284 1.00 98.19 168 ASP A O 1
ATOM 1448 N N . PHE A 1 169 ? -11.365 10.384 -5.990 1.00 98.44 169 PHE A N 1
ATOM 1449 C CA . PHE A 1 169 ? -10.188 9.977 -6.743 1.00 98.44 169 PHE A CA 1
ATOM 1450 C C . PHE A 1 169 ? -9.849 8.505 -6.485 1.00 98.44 169 PHE A C 1
ATOM 1452 O O . PHE A 1 169 ? -9.667 7.754 -7.443 1.00 98.44 169 PHE A O 1
ATOM 1459 N N . ILE A 1 170 ? -9.803 8.066 -5.222 1.00 98.31 170 ILE A N 1
ATOM 1460 C CA . ILE A 1 170 ? -9.520 6.659 -4.887 1.00 98.31 170 ILE A CA 1
ATOM 1461 C C . ILE A 1 170 ? -10.624 5.747 -5.434 1.00 98.31 170 ILE A C 1
ATOM 1463 O O . ILE A 1 170 ? -10.322 4.743 -6.082 1.00 98.31 170 ILE A O 1
ATOM 1467 N N . SER A 1 171 ? -11.890 6.119 -5.240 1.00 98.12 171 SER A N 1
ATOM 1468 C CA . SER A 1 171 ? -13.046 5.408 -5.795 1.00 98.12 171 SER A CA 1
ATOM 1469 C C . SER A 1 171 ? -12.962 5.305 -7.323 1.00 98.12 171 SER A C 1
ATOM 1471 O O . SER A 1 171 ? -13.119 4.224 -7.898 1.00 98.12 171 SER A O 1
ATOM 1473 N N . GLY A 1 172 ? -12.586 6.402 -7.991 1.00 98.56 172 GLY A N 1
ATOM 1474 C CA . GLY A 1 172 ? -12.334 6.434 -9.430 1.00 98.56 172 GLY A CA 1
ATOM 1475 C C . GLY A 1 172 ? -11.243 5.457 -9.878 1.00 98.56 172 GLY A C 1
ATOM 1476 O O . GLY A 1 172 ? -11.417 4.770 -10.886 1.00 98.56 172 GLY A O 1
ATOM 1477 N N . LEU A 1 173 ? -10.148 5.320 -9.120 1.00 98.62 173 LEU A N 1
ATOM 1478 C CA . LEU A 1 173 ? -9.102 4.332 -9.412 1.00 98.62 173 LEU A CA 1
ATOM 1479 C C . LEU A 1 173 ? -9.594 2.891 -9.233 1.00 98.62 173 LEU A C 1
ATOM 1481 O O . LEU A 1 173 ? -9.277 2.031 -10.059 1.00 98.62 173 LEU A O 1
ATOM 1485 N N . VAL A 1 174 ? -10.386 2.619 -8.191 1.00 98.31 174 VAL A N 1
ATOM 1486 C CA . VAL A 1 174 ? -11.002 1.299 -7.979 1.00 98.31 174 VAL A CA 1
ATOM 1487 C C . VAL A 1 174 ? -11.913 0.943 -9.155 1.00 98.31 174 VAL A C 1
ATOM 1489 O O . VAL A 1 174 ? -11.797 -0.157 -9.698 1.00 98.31 174 VAL A O 1
ATOM 1492 N N . ALA A 1 175 ? -12.758 1.879 -9.595 1.00 98.25 175 ALA A N 1
ATOM 1493 C CA . ALA A 1 175 ? -13.646 1.692 -10.741 1.00 98.25 175 ALA A CA 1
ATOM 1494 C C . ALA A 1 175 ? -12.876 1.512 -12.061 1.00 98.25 175 ALA A C 1
ATOM 1496 O O . ALA A 1 175 ? -13.255 0.683 -12.891 1.00 98.25 175 ALA A O 1
ATOM 1497 N N . LYS A 1 176 ? -11.776 2.254 -12.249 1.00 98.56 176 LYS A N 1
ATOM 1498 C CA . LYS A 1 176 ? -10.893 2.142 -13.418 1.00 98.56 176 LYS A CA 1
ATOM 1499 C C . LYS A 1 176 ? -10.223 0.766 -13.491 1.00 98.56 176 LYS A C 1
ATOM 1501 O O . LYS A 1 176 ? -10.170 0.158 -14.559 1.00 98.56 176 LYS A O 1
ATOM 1506 N N . GLY A 1 177 ? -9.703 0.273 -12.366 1.00 98.31 177 GLY A N 1
ATOM 1507 C CA . GLY A 1 177 ? -9.234 -1.103 -12.164 1.00 98.31 177 GLY A CA 1
ATOM 1508 C C . GLY A 1 177 ? -7.981 -1.550 -12.936 1.00 98.31 177 GLY A C 1
ATOM 1509 O O . GLY A 1 177 ? -7.425 -2.597 -12.602 1.00 98.31 177 GLY A O 1
ATOM 1510 N N . ARG A 1 178 ? -7.528 -0.813 -13.957 1.00 98.50 178 ARG A N 1
ATOM 1511 C CA . ARG A 1 178 ? -6.350 -1.118 -14.787 1.00 98.50 178 ARG A CA 1
ATOM 1512 C C . ARG A 1 178 ? -5.856 0.115 -15.539 1.00 98.50 178 ARG A C 1
ATOM 1514 O O . ARG A 1 178 ? -6.547 1.129 -15.587 1.00 98.50 178 ARG A O 1
ATOM 1521 N N . ASP A 1 179 ? -4.724 -0.023 -16.225 1.00 98.31 179 ASP A N 1
ATOM 1522 C CA . ASP A 1 179 ? -4.223 0.974 -17.169 1.00 98.31 179 ASP A CA 1
ATOM 1523 C C . ASP A 1 179 ? -3.979 2.337 -16.499 1.00 98.31 179 ASP A C 1
ATOM 1525 O O . ASP A 1 179 ? -4.319 3.397 -17.038 1.00 98.31 179 ASP A O 1
ATOM 1529 N N . PHE A 1 180 ? -3.400 2.286 -15.297 1.00 98.69 180 PHE A N 1
ATOM 1530 C CA . PHE A 1 180 ? -3.121 3.459 -14.474 1.00 98.69 180 PHE A CA 1
ATOM 1531 C C . PHE A 1 180 ? -2.002 4.330 -15.057 1.00 98.69 180 PHE A C 1
ATOM 1533 O O . PHE A 1 180 ? -1.187 3.861 -15.853 1.00 98.69 180 PHE A O 1
ATOM 1540 N N . SER A 1 181 ? -1.963 5.604 -14.664 1.00 98.56 181 SER A N 1
ATOM 1541 C CA . SER A 1 181 ? -0.899 6.545 -15.030 1.00 98.56 181 SER A CA 1
ATOM 1542 C C . SER A 1 181 ? 0.109 6.759 -13.891 1.00 98.56 181 SER A C 1
ATOM 1544 O O . SER A 1 181 ? -0.154 6.458 -12.722 1.00 98.56 181 SER A O 1
ATOM 1546 N N . VAL A 1 182 ? 1.289 7.290 -14.223 1.00 98.31 182 VAL A N 1
ATOM 1547 C CA . VAL A 1 182 ? 2.325 7.633 -13.230 1.00 98.31 182 VAL A CA 1
ATOM 1548 C C . VAL A 1 182 ? 1.847 8.768 -12.317 1.00 98.31 182 VAL A C 1
ATOM 1550 O O . VAL A 1 182 ? 2.144 8.781 -11.119 1.00 98.31 182 VAL A O 1
ATOM 1553 N N . GLU A 1 183 ? 1.055 9.691 -12.857 1.00 98.38 183 GLU A N 1
ATOM 1554 C CA . GLU A 1 183 ? 0.426 10.788 -12.124 1.00 98.38 183 GLU A CA 1
ATOM 1555 C C . GLU A 1 183 ? -0.606 10.257 -11.127 1.00 98.38 183 GLU A C 1
ATOM 1557 O O . GLU A 1 183 ? -0.579 10.658 -9.963 1.00 98.38 183 GLU A O 1
ATOM 1562 N N . GLU A 1 184 ? -1.457 9.313 -11.545 1.00 98.62 184 GLU A N 1
ATOM 1563 C CA . GLU A 1 184 ? -2.432 8.652 -10.669 1.00 98.62 184 GLU A CA 1
ATOM 1564 C C . GLU A 1 184 ? -1.736 7.904 -9.527 1.00 98.62 184 GLU A C 1
ATOM 1566 O O . GLU A 1 184 ? -2.114 8.064 -8.366 1.00 98.62 184 GLU A O 1
ATOM 1571 N N . LYS A 1 185 ? -0.666 7.154 -9.824 1.00 98.44 185 LYS A N 1
ATOM 1572 C CA . LYS A 1 185 ? 0.156 6.495 -8.798 1.00 98.44 185 LYS A CA 1
ATOM 1573 C C . LYS A 1 185 ? 0.715 7.503 -7.795 1.00 98.44 185 LYS A C 1
ATOM 1575 O O . LYS A 1 185 ? 0.621 7.303 -6.587 1.00 98.44 185 LYS A O 1
ATOM 1580 N N . SER A 1 186 ? 1.280 8.599 -8.297 1.00 98.00 186 SER A N 1
ATOM 1581 C CA . SER A 1 186 ? 1.871 9.650 -7.465 1.00 98.00 186 SER A CA 1
ATOM 1582 C C . SER A 1 186 ? 0.819 10.358 -6.606 1.00 98.00 186 SER A C 1
ATOM 1584 O O . SER A 1 186 ? 1.097 10.741 -5.474 1.00 98.00 186 SER A O 1
ATOM 1586 N N . GLN A 1 187 ? -0.394 10.546 -7.128 1.00 98.25 187 GLN A N 1
ATOM 1587 C CA . GLN A 1 187 ? -1.503 11.130 -6.381 1.00 98.25 187 GLN A CA 1
ATOM 1588 C C . GLN A 1 187 ? -2.055 10.175 -5.321 1.00 98.25 187 GLN A C 1
ATOM 1590 O O . GLN A 1 187 ? -2.349 10.636 -4.221 1.00 98.25 187 GLN A O 1
ATOM 1595 N N . LEU A 1 188 ? -2.145 8.873 -5.611 1.00 98.12 188 LEU A N 1
ATOM 1596 C CA . LEU A 1 188 ? -2.519 7.863 -4.620 1.00 98.12 188 LEU A CA 1
ATOM 1597 C C . LEU A 1 188 ? -1.495 7.800 -3.479 1.00 98.12 188 LEU A C 1
ATOM 1599 O O . LEU A 1 188 ? -1.887 7.794 -2.320 1.00 98.12 188 LEU A O 1
ATOM 1603 N N . LEU A 1 189 ? -0.196 7.837 -3.795 1.00 95.56 189 LEU A N 1
ATOM 1604 C CA . LEU A 1 189 ? 0.874 7.877 -2.791 1.00 95.56 189 LEU A CA 1
ATOM 1605 C C . LEU A 1 189 ? 0.794 9.099 -1.874 1.00 95.56 189 LEU A C 1
ATOM 1607 O O . LEU A 1 189 ? 1.041 8.968 -0.690 1.00 95.56 189 LEU A O 1
ATOM 1611 N N . ARG A 1 190 ? 0.424 10.279 -2.388 1.00 94.94 190 ARG A N 1
ATOM 1612 C CA . ARG A 1 190 ? 0.249 11.483 -1.551 1.00 94.94 190 ARG A CA 1
ATOM 1613 C C . ARG A 1 190 ? -0.951 11.410 -0.606 1.00 94.94 190 ARG A C 1
ATOM 1615 O O . ARG A 1 190 ? -1.055 12.246 0.286 1.00 94.94 190 ARG A O 1
ATOM 1622 N N . LYS A 1 191 ? -1.897 10.507 -0.872 1.00 94.38 191 LYS A N 1
ATOM 1623 C CA . LYS A 1 191 ? -3.052 10.257 -0.004 1.00 94.38 191 LYS A CA 1
ATOM 1624 C C . LYS A 1 191 ? -2.764 9.184 1.048 1.00 94.38 191 LYS A C 1
ATOM 1626 O O . LYS A 1 191 ? -3.533 9.096 1.998 1.00 94.38 191 LYS A O 1
ATOM 1631 N N . ALA A 1 192 ? -1.724 8.374 0.837 1.00 90.00 192 ALA A N 1
ATOM 1632 C CA . ALA A 1 192 ? -1.217 7.392 1.789 1.00 90.00 192 ALA A CA 1
ATOM 1633 C C . ALA A 1 192 ? -0.394 8.095 2.879 1.00 90.00 192 ALA A C 1
ATOM 1635 O O . ALA A 1 192 ? -0.507 7.682 4.050 1.00 90.00 192 ALA A O 1
#

Foldseek 3Di:
DDDDDDEAEAEDDDPQQWDWDDDPRDIFTEGADCCLVLCVQAVVVQVVVVVVVDPPDHYHYHYDPSSVVVNCVVVVPGPYYYLLVVLLLDQLVPQDLVSLLVLLQPLPPDDCPQQQVLQPLSVVLVVQSPDNPPSSVSSVVDDSQSSNLSSLSSLLSSGYPVCCVPPPLSVVCSVVSGRDDSVSSVVSVVSD